Protein 2FSQ (pdb70)

Organism: Agrobacterium fabrum (strain C58 / ATCC 33970) (NCBI:txid176299)

Nearest PDB structures (foldseek):
  2fsq-assembly1_A  TM=1.002E+00  e=8.918E-43  Agrobacterium fabrum str. C58
  7aor-assembly1_ar  TM=3.992E-01  e=1.207E-02  Trypanosoma cruzi strain CL Brener
  6tu3-assembly1_W  TM=1.788E-01  e=5.390E+00  Rattus norvegicus

CATH classification: 3.90.1140.10

InterPro domains:
  IPR009097 Cyclic phosphodiesterase [SSF55144] (7-236)
  IPR012390 Phosphoesterase SP1827 [PIRSF033949] (1-236)
  IPR015069 2H-phosphodiesterase-like, Domain of unknown function DUF1868 [PF08975] (28-141)

Structure (mmCIF, N/CA/C/O backbone):
data_2FSQ
#
_entry.id   2FSQ
#
_cell.length_a   33.926
_cell.length_b   35.603
_cell.length_c   51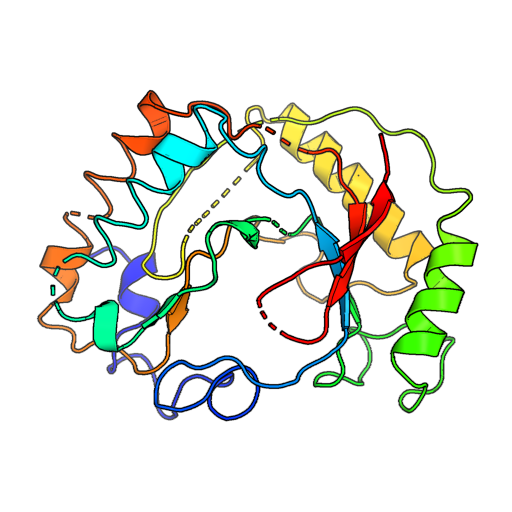.189
_cell.angle_alpha   89.70
_cell.angle_beta   79.12
_cell.angle_gamma   69.44
#
_symmetry.space_group_name_H-M   'P 1'
#
loop_
_entity.id
_entity.type
_entity.pdbx_description
1 polymer 'Atu0111 protein'
2 non-polymer 'ACETIC ACID'
3 water water
#
loop_
_atom_site.group_PDB
_atom_site.id
_atom_site.type_symbol
_atom_site.label_atom_id
_atom_site.label_alt_id
_atom_site.label_comp_id
_atom_site.label_asym_id
_atom_site.label_entity_id
_atom_site.label_seq_id
_atom_site.pdbx_PDB_ins_code
_atom_site.Cartn_x
_atom_site.Cartn_y
_atom_site.Cartn_z
_atom_site.occupancy
_atom_site.B_iso_or_equiv
_atom_site.auth_seq_id
_atom_site.auth_comp_id
_atom_site.auth_asym_id
_atom_site.auth_atom_id
_atom_site.pdbx_PDB_model_num
ATOM 1 N N . VAL A 1 8 ? 26.787 30.988 -20.517 1.00 30.02 6 VAL A N 1
ATOM 2 C CA . VAL A 1 8 ? 26.682 30.272 -19.205 1.00 29.85 6 VAL A CA 1
ATOM 3 C C . VAL A 1 8 ? 27.203 31.187 -18.102 1.00 30.20 6 VAL A C 1
ATOM 4 O O . VAL A 1 8 ? 28.367 31.606 -18.134 1.00 29.81 6 VAL A O 1
ATOM 8 N N . SER A 1 9 ? 26.346 31.481 -17.123 1.00 30.18 7 SER A N 1
ATOM 9 C CA . SER A 1 9 ? 26.715 32.367 -16.018 1.00 30.77 7 SER A CA 1
ATOM 10 C C . SER A 1 9 ? 27.722 31.700 -15.102 1.00 31.04 7 SER A C 1
ATOM 11 O O . SER A 1 9 ? 27.833 30.472 -15.074 1.00 30.34 7 SER A O 1
ATOM 14 N N . LYS A 1 10 ? 28.465 32.522 -14.367 1.00 31.55 8 LYS A N 1
ATOM 15 C CA . LYS A 1 10 ? 29.381 32.029 -13.339 1.00 32.36 8 LYS A CA 1
ATOM 16 C C . LYS A 1 10 ? 28.627 31.138 -12.346 1.00 32.11 8 LYS A C 1
ATOM 17 O O . LYS A 1 10 ? 29.115 30.084 -11.954 1.00 32.16 8 LYS A O 1
ATOM 23 N N . ASP A 1 11 ? 27.424 31.563 -11.975 1.00 31.70 9 ASP A N 1
ATOM 24 C CA . ASP A 1 11 ? 26.590 30.831 -11.022 1.00 31.52 9 ASP A CA 1
ATOM 25 C C . ASP A 1 11 ? 26.193 29.404 -11.480 1.00 30.76 9 ASP A C 1
ATOM 26 O O . ASP A 1 11 ? 26.281 28.448 -10.700 1.00 30.11 9 ASP A O 1
ATOM 31 N N . LEU A 1 12 ? 25.769 29.258 -12.736 1.00 29.50 10 LEU A N 1
ATOM 32 C CA . LEU A 1 12 ? 25.380 27.944 -13.276 1.00 28.71 10 LEU A CA 1
ATOM 33 C C . LEU A 1 12 ? 26.568 26.993 -13.484 1.00 28.97 10 LEU A C 1
ATOM 34 O O . LEU A 1 12 ? 26.438 25.776 -13.313 1.00 29.28 10 LEU A O 1
ATOM 39 N N . ASP A 1 13 ? 27.719 27.551 -13.851 1.00 29.05 11 ASP A N 1
ATOM 40 C CA . ASP A 1 13 ? 28.937 26.776 -14.106 1.00 29.22 11 ASP A CA 1
ATOM 41 C C . ASP A 1 13 ? 29.454 26.017 -12.875 1.00 28.19 11 ASP A C 1
ATOM 42 O O . ASP A 1 13 ? 30.284 25.124 -13.009 1.00 28.17 11 ASP A O 1
ATOM 47 N N . TYR A 1 14 ? 28.980 26.375 -11.681 1.00 26.98 12 TYR A N 1
ATOM 48 C CA . TYR A 1 14 ? 29.365 25.649 -10.463 1.00 25.53 12 TYR A CA 1
ATOM 49 C C . TYR A 1 14 ? 29.086 24.131 -10.556 1.00 24.40 12 TYR A C 1
ATOM 50 O O . TYR A 1 14 ? 29.824 23.288 -10.019 1.00 22.96 12 TYR A O 1
ATOM 59 N N . ILE A 1 15 ? 28.003 23.783 -11.237 1.00 23.63 13 ILE A N 1
ATOM 60 C CA . ILE A 1 15 ? 27.546 22.393 -11.259 1.00 23.33 13 ILE A CA 1
ATOM 61 C C . ILE A 1 15 ? 28.153 21.555 -12.389 1.00 22.67 13 ILE A C 1
ATOM 62 O O . ILE A 1 15 ? 27.792 20.390 -12.585 1.00 22.03 13 ILE A O 1
ATOM 67 N N . SER A 1 16 ? 29.075 22.151 -13.129 1.00 23.41 14 SER A N 1
ATOM 68 C CA . SER A 1 16 ? 29.769 21.457 -14.192 1.00 22.85 14 SER A CA 1
ATOM 69 C C . SER A 1 16 ? 30.681 20.367 -13.647 1.00 23.56 14 SER A C 1
ATOM 70 O O . SER A 1 16 ? 31.298 20.536 -12.588 1.00 23.61 14 SER A O 1
ATOM 73 N N . THR A 1 17 ? 30.775 19.268 -14.395 1.00 22.46 15 THR A N 1
ATOM 74 C CA . THR A 1 17 ? 31.693 18.169 -14.068 1.00 23.67 15 THR A CA 1
ATOM 75 C C . THR A 1 17 ? 33.122 18.696 -13.937 1.00 23.48 15 THR A C 1
ATOM 76 O O . THR A 1 17 ? 33.900 18.214 -13.117 1.00 24.46 15 THR A O 1
ATOM 80 N N . ALA A 1 18 ? 33.448 19.712 -14.730 1.00 23.77 16 ALA A N 1
ATOM 81 C CA . ALA A 1 18 ? 34.788 20.314 -14.728 1.00 23.77 16 ALA A CA 1
ATOM 82 C C . ALA A 1 18 ? 35.165 21.025 -13.420 1.00 24.15 16 ALA A C 1
ATOM 83 O O . ALA A 1 18 ? 36.339 21.335 -13.207 1.00 24.83 16 ALA A O 1
ATOM 85 N N . ASN A 1 19 ? 34.183 21.302 -12.563 1.00 23.59 17 ASN A N 1
ATOM 86 C CA . ASN A 1 19 ? 34.408 22.051 -11.317 1.00 23.85 17 ASN A CA 1
ATOM 87 C C . ASN A 1 19 ? 34.594 21.156 -10.088 1.00 23.89 17 ASN A C 1
ATOM 88 O O . ASN A 1 19 ? 34.632 21.654 -8.959 1.00 23.89 17 ASN A O 1
ATOM 93 N N . HIS A 1 20 ? 34.712 19.842 -10.298 1.00 23.70 18 HIS A N 1
ATOM 94 C CA . HIS A 1 20 ? 34.627 18.879 -9.174 1.00 23.83 18 HIS A CA 1
ATOM 95 C C . HIS A 1 20 ? 35.505 17.641 -9.329 1.00 23.90 18 HIS A C 1
ATOM 96 O O . HIS A 1 20 ? 35.686 17.152 -10.449 1.00 24.89 18 HIS A O 1
ATOM 103 N N . ASP A 1 21 ? 36.033 17.137 -8.202 1.00 23.76 19 ASP A N 1
ATOM 104 C CA . ASP A 1 21 ? 36.878 15.928 -8.173 1.00 23.46 19 ASP A CA 1
ATOM 105 C C . ASP A 1 21 ? 36.272 14.807 -7.310 1.00 23.02 19 ASP A C 1
ATOM 106 O O . ASP A 1 21 ? 36.944 13.821 -6.965 1.00 23.79 19 ASP A O 1
ATOM 111 N N . GLN A 1 22 ? 34.996 14.973 -6.968 1.00 21.99 20 GLN A N 1
ATOM 112 C CA . GLN A 1 22 ? 34.258 14.017 -6.141 1.00 20.77 20 GLN A CA 1
ATOM 113 C C . GLN A 1 22 ? 32.763 14.305 -6.355 1.00 20.56 20 GLN A C 1
ATOM 114 O O . GLN A 1 22 ? 32.396 15.406 -6.780 1.00 19.88 20 GLN A O 1
ATOM 120 N N . PRO A 1 23 ? 31.899 13.310 -6.100 1.00 19.40 21 PRO A N 1
ATOM 121 C CA . PRO A 1 23 ? 30.457 13.518 -6.309 1.00 18.97 21 PRO A CA 1
ATOM 122 C C . PRO A 1 23 ? 29.900 14.540 -5.325 1.00 18.06 21 PRO A C 1
ATOM 123 O O . PRO A 1 23 ? 30.589 14.883 -4.346 1.00 18.37 21 PRO A O 1
ATOM 127 N N . PRO A 1 24 ? 28.648 15.004 -5.552 1.00 17.23 22 PRO A N 1
ATOM 128 C CA . PRO A 1 24 ? 28.044 15.880 -4.561 1.00 16.69 22 PRO A CA 1
ATOM 129 C C . PRO A 1 24 ? 28.171 15.287 -3.162 1.00 16.27 22 PRO A C 1
ATOM 130 O O . PRO A 1 24 ? 27.943 14.072 -2.968 1.00 16.11 22 PRO A O 1
ATOM 134 N N A ARG A 1 25 ? 28.533 16.130 -2.191 0.50 15.96 23 ARG A N 1
ATOM 135 N N B ARG A 1 25 ? 28.534 16.114 -2.185 0.50 15.73 23 ARG A N 1
ATOM 136 C CA A ARG A 1 25 ? 28.761 15.666 -0.825 0.50 16.56 23 ARG A CA 1
ATOM 137 C CA B ARG A 1 25 ? 28.768 15.596 -0.843 0.50 15.91 23 ARG A CA 1
ATOM 138 C C A ARG A 1 25 ? 27.520 15.092 -0.140 0.50 15.30 23 ARG A C 1
ATOM 139 C C B ARG A 1 25 ? 27.514 15.130 -0.095 0.50 15.01 23 ARG A C 1
ATOM 140 O O A ARG A 1 25 ? 27.642 14.280 0.786 0.50 15.52 23 ARG A O 1
ATOM 141 O O B ARG A 1 25 ? 27.621 14.429 0.924 0.50 15.12 23 ARG A O 1
ATOM 156 N N . HIS A 1 26 ? 26.329 15.496 -0.594 1.00 14.65 24 HIS A N 1
ATOM 157 C CA . HIS A 1 26 ? 25.100 15.001 -0.011 1.00 13.47 24 HIS A CA 1
ATOM 158 C C . HIS A 1 26 ? 24.765 13.586 -0.526 1.00 12.48 24 HIS A C 1
ATOM 159 O O . HIS A 1 26 ? 23.906 12.913 0.047 1.00 12.96 24 HIS A O 1
ATOM 166 N N . LEU A 1 27 ? 25.411 13.139 -1.607 1.00 12.13 25 LEU A N 1
ATOM 167 C CA . LEU A 1 27 ? 25.071 11.823 -2.177 1.00 12.15 25 LEU A CA 1
ATOM 168 C C . LEU A 1 27 ? 25.387 10.690 -1.195 1.00 12.38 25 LEU A C 1
ATOM 169 O O . LEU A 1 27 ? 26.510 10.588 -0.701 1.00 13.39 25 LEU A O 1
ATOM 174 N N . GLY A 1 28 ? 24.391 9.856 -0.925 1.00 12.50 26 GLY A N 1
ATOM 175 C CA . GLY A 1 28 ? 24.540 8.773 0.038 1.00 12.85 26 GLY A CA 1
ATOM 176 C C . GLY A 1 28 ? 24.067 9.116 1.451 1.00 13.62 26 GLY A C 1
ATOM 177 O O . GLY A 1 28 ? 23.862 8.211 2.266 1.00 15.19 26 GLY A O 1
ATOM 178 N N A SER A 1 29 ? 23.928 10.412 1.733 0.50 13.60 27 SER A N 1
ATOM 179 N N B SER A 1 29 ? 23.886 10.408 1.749 0.50 13.47 27 SER A N 1
ATOM 180 C CA A SER A 1 29 ? 23.433 10.889 3.021 0.50 13.92 27 SER A CA 1
ATOM 181 C CA B SER A 1 29 ? 23.393 10.842 3.072 0.50 13.54 27 SER A CA 1
ATOM 182 C C A SER A 1 29 ? 22.017 11.451 2.866 0.50 14.00 27 SER A C 1
ATOM 183 C C B SER A 1 29 ? 22.062 11.603 3.039 0.50 13.90 27 SER A C 1
ATOM 184 O O A SER A 1 29 ? 21.058 10.917 3.415 0.50 13.95 27 SER A O 1
ATOM 185 O O B SER A 1 29 ? 21.211 11.388 3.895 0.50 14.45 27 SER A O 1
ATOM 190 N N . ARG A 1 30 ? 21.892 12.507 2.075 1.00 13.25 28 ARG A N 1
ATOM 191 C CA . ARG A 1 30 ? 20.611 13.189 1.915 1.00 12.94 28 ARG A CA 1
ATOM 192 C C . ARG A 1 30 ? 19.722 12.455 0.912 1.00 12.17 28 ARG A C 1
ATOM 193 O O . ARG A 1 30 ? 18.489 12.462 1.033 1.00 13.05 28 ARG A O 1
ATOM 201 N N . PHE A 1 31 ? 20.343 11.867 -0.109 1.00 11.84 29 PHE A N 1
ATOM 202 C CA . PHE A 1 31 ? 19.591 11.178 -1.163 1.00 12.25 29 PHE A CA 1
ATOM 203 C C . PHE A 1 31 ? 20.451 10.072 -1.758 1.00 12.70 29 PHE A C 1
ATOM 204 O O . PHE A 1 31 ? 21.680 10.111 -1.673 1.00 12.15 29 PHE A O 1
ATOM 212 N N . SER A 1 32 ? 19.776 9.094 -2.349 1.00 13.39 30 SER A N 1
ATOM 213 C CA . SER A 1 32 ? 20.434 8.020 -3.099 1.00 13.47 30 SER A CA 1
ATOM 214 C C . SER A 1 32 ? 20.828 8.445 -4.526 1.00 13.98 30 SER A C 1
ATOM 215 O O . SER A 1 32 ? 20.451 9.539 -5.010 1.00 14.30 30 SER A O 1
ATOM 218 N N . ALA A 1 33 ? 21.561 7.564 -5.211 1.00 14.00 31 ALA A N 1
ATOM 219 C CA . ALA A 1 33 ? 21.949 7.809 -6.604 1.00 15.19 31 ALA A CA 1
ATOM 220 C C . ALA A 1 33 ? 20.774 7.948 -7.557 1.00 15.41 31 ALA A C 1
ATOM 221 O O . ALA A 1 33 ? 20.930 8.506 -8.654 1.00 16.06 31 ALA A O 1
ATOM 223 N N . GLU A 1 34 ? 19.625 7.427 -7.143 1.00 16.24 32 GLU A N 1
ATOM 224 C CA . GLU A 1 34 ? 18.406 7.508 -7.946 1.00 16.71 32 GLU A CA 1
ATOM 225 C C . GLU A 1 34 ? 17.558 8.710 -7.541 1.00 16.40 32 GLU A C 1
ATOM 226 O O . GLU A 1 34 ? 16.426 8.872 -8.020 1.00 17.65 32 GLU A O 1
ATOM 232 N N . GLY A 1 35 ? 18.115 9.560 -6.674 1.00 16.28 33 GLY A N 1
ATOM 233 C CA . GLY A 1 35 ? 17.434 10.783 -6.266 1.00 16.53 33 GLY A CA 1
ATOM 234 C C . GLY A 1 35 ? 16.306 10.616 -5.266 1.00 16.93 33 GLY A C 1
ATOM 235 O O . GLY A 1 35 ? 15.422 11.489 -5.190 1.00 17.89 33 GLY A O 1
ATOM 236 N N A GLU A 1 36 ? 16.307 9.515 -4.517 0.49 16.69 34 GLU A N 1
ATOM 237 N N B GLU A 1 36 ? 16.317 9.506 -4.523 0.21 16.50 34 GLU A N 1
ATOM 238 N N C GLU A 1 36 ? 16.336 9.524 -4.503 0.30 16.78 34 GLU A N 1
ATOM 239 C CA A GLU A 1 36 ? 15.329 9.333 -3.455 0.49 16.69 34 GLU A CA 1
ATOM 240 C CA B GLU A 1 36 ? 15.370 9.274 -3.430 0.21 16.14 34 GLU A CA 1
ATOM 241 C CA C GLU A 1 36 ? 15.365 9.276 -3.441 0.30 16.84 34 GLU A CA 1
ATOM 242 C C A GLU A 1 36 ? 15.907 9.822 -2.135 0.49 15.95 34 GLU A C 1
ATOM 243 C C B GLU A 1 36 ? 15.935 9.845 -2.136 0.21 15.78 34 GLU A C 1
ATOM 244 C C C GLU A 1 36 ? 15.915 9.803 -2.116 0.30 16.09 34 GLU A C 1
ATOM 245 O O A GLU A 1 36 ? 17.051 9.523 -1.804 0.49 15.38 34 GLU A O 1
ATOM 246 O O B GLU A 1 36 ? 17.091 9.591 -1.803 0.21 15.52 34 GLU A O 1
ATOM 247 O O C GLU A 1 36 ? 17.051 9.501 -1.756 0.30 15.81 34 GLU A O 1
ATOM 263 N N . PHE A 1 37 ? 15.124 10.602 -1.401 1.00 15.45 35 PHE A N 1
ATOM 264 C CA . PHE A 1 37 ? 15.575 11.179 -0.132 1.00 15.25 35 PHE A CA 1
ATOM 265 C C . PHE A 1 37 ? 15.680 10.166 0.987 1.00 15.58 35 PHE A C 1
ATOM 266 O O . PHE A 1 37 ? 14.827 9.280 1.112 1.00 16.66 35 PHE A O 1
ATOM 274 N N . LEU A 1 38 ? 16.755 10.293 1.770 1.00 15.36 36 LEU A N 1
ATOM 275 C CA . LEU A 1 38 ? 17.102 9.323 2.807 1.00 15.68 36 LEU A CA 1
ATOM 276 C C . LEU A 1 38 ? 16.865 9.887 4.200 1.00 15.38 36 LEU A C 1
ATOM 277 O O . LEU A 1 38 ? 16.768 11.101 4.381 1.00 15.48 36 LEU A O 1
ATOM 282 N N . PRO A 1 39 ? 16.749 9.009 5.203 1.00 15.77 37 PRO A N 1
ATOM 283 C CA . PRO A 1 39 ? 16.535 9.489 6.571 1.00 15.44 37 PRO A CA 1
ATOM 284 C C . PRO A 1 39 ? 17.691 10.367 7.046 1.00 15.38 37 PRO A C 1
ATOM 285 O O . PRO A 1 39 ? 18.855 9.955 7.009 1.00 16.40 37 PRO A O 1
ATOM 289 N N . GLU A 1 40 ? 17.362 11.577 7.477 1.00 14.94 38 GLU A N 1
ATOM 290 C CA . GLU A 1 40 ? 18.357 12.569 7.892 1.00 15.35 38 GLU A CA 1
ATOM 291 C C . GLU A 1 40 ? 17.654 13.581 8.821 1.00 15.33 38 GLU A C 1
ATOM 292 O O . GLU A 1 40 ? 17.421 14.733 8.430 1.00 16.13 38 GLU A O 1
ATOM 298 N N . PRO A 1 41 ? 17.246 13.132 10.026 1.00 14.86 39 PRO A N 1
ATOM 299 C CA . PRO A 1 41 ? 16.334 13.967 10.819 1.00 14.76 39 PRO A CA 1
ATOM 300 C C . PRO A 1 41 ? 16.964 15.202 11.423 1.00 14.24 39 PRO A C 1
ATOM 301 O O . PRO A 1 41 ? 18.142 15.212 11.755 1.00 14.32 39 PRO A O 1
ATOM 305 N N . GLY A 1 42 ? 16.145 16.231 11.591 1.00 13.73 40 GLY A N 1
ATOM 306 C CA . GLY A 1 42 ? 16.622 17.474 12.168 1.00 13.72 40 GLY A CA 1
ATOM 307 C C . GLY A 1 42 ? 15.472 18.392 12.494 1.00 13.50 40 GLY A C 1
ATOM 308 O O . GLY A 1 42 ? 14.298 17.978 12.494 1.00 14.37 40 GLY A O 1
ATOM 309 N N . ASN A 1 43 ? 15.811 19.649 12.752 1.00 13.28 41 ASN A N 1
ATOM 310 C CA . ASN A 1 43 ? 14.818 20.676 12.958 1.00 12.71 41 ASN A CA 1
ATOM 311 C C . ASN A 1 43 ? 15.323 21.982 12.339 1.00 12.84 41 ASN A C 1
ATOM 312 O O . ASN A 1 43 ? 16.484 22.059 11.917 1.00 12.87 41 ASN A O 1
ATOM 317 N N . THR A 1 44 ? 14.443 22.973 12.220 1.00 12.72 42 THR A N 1
ATOM 318 C CA . THR A 1 44 ? 14.753 24.141 11.403 1.00 12.22 42 THR A CA 1
ATOM 319 C C . THR A 1 44 ? 13.657 25.182 11.551 1.00 12.45 42 THR A C 1
ATOM 320 O O . THR A 1 44 ? 12.558 24.848 11.988 1.00 13.28 42 THR A O 1
ATOM 324 N N . VAL A 1 45 ? 13.956 26.429 11.182 1.00 11.46 43 VAL A N 1
ATOM 325 C CA . VAL A 1 45 ? 12.930 27.452 11.056 1.00 12.60 43 VAL A CA 1
ATOM 326 C C . VAL A 1 45 ? 12.772 27.783 9.569 1.00 11.94 43 VAL A C 1
ATOM 327 O O . VAL A 1 45 ? 13.729 28.205 8.905 1.00 12.12 43 VAL A O 1
ATOM 331 N N . VAL A 1 46 ? 11.553 27.599 9.055 1.00 11.90 44 VAL A N 1
ATOM 332 C CA . VAL A 1 46 ? 11.314 27.837 7.633 1.00 12.69 44 VAL A CA 1
ATOM 333 C C . VAL A 1 46 ? 9.996 28.555 7.408 1.00 13.01 44 VAL A C 1
ATOM 334 O O . VAL A 1 46 ? 9.139 28.552 8.286 1.00 14.13 44 VAL A O 1
ATOM 338 N N . CYS A 1 47 ? 9.859 29.145 6.221 1.00 12.83 45 CYS A N 1
ATOM 339 C CA . CYS A 1 47 ? 8.586 29.682 5.723 1.00 13.68 45 CYS A CA 1
ATOM 340 C C . CYS A 1 47 ? 8.125 28.824 4.559 1.00 13.73 45 CYS A C 1
ATOM 341 O O . CYS A 1 47 ? 8.772 28.815 3.504 1.00 13.51 45 CYS A O 1
ATOM 344 N N . HIS A 1 48 ? 7.015 28.098 4.724 1.00 14.57 46 HIS A N 1
ATOM 345 C CA . HIS A 1 48 ? 6.457 27.344 3.611 1.00 15.01 46 HIS A CA 1
ATOM 346 C C . HIS A 1 48 ? 5.766 28.305 2.634 1.00 15.76 46 HIS A C 1
ATOM 347 O O . HIS A 1 48 ? 5.455 29.439 2.990 1.00 15.51 46 HIS A O 1
ATOM 354 N N . LEU A 1 49 ? 5.526 27.853 1.407 1.00 16.59 47 LEU A N 1
ATOM 355 C CA . LEU A 1 49 ? 4.617 28.574 0.504 1.00 17.41 47 LEU A CA 1
ATOM 356 C C . LEU A 1 49 ? 3.178 28.423 0.993 1.00 17.97 47 LEU A C 1
ATOM 357 O O . LEU A 1 49 ? 2.868 27.555 1.817 1.00 18.86 47 LEU A O 1
ATOM 362 N N . VAL A 1 50 ? 2.308 29.298 0.508 1.00 18.51 48 VAL A N 1
ATOM 363 C CA . VAL A 1 50 ? 0.881 29.200 0.775 1.00 19.09 48 VAL A CA 1
ATOM 364 C C . VAL A 1 50 ? 0.230 28.321 -0.312 1.00 19.02 48 VAL A C 1
ATOM 365 O O . VAL A 1 50 ? 0.238 28.666 -1.493 1.00 18.26 48 VAL A O 1
ATOM 369 N N A GLU A 1 51 ? -0.280 27.152 0.089 0.50 19.28 49 GLU A N 1
ATOM 370 N N B GLU A 1 51 ? -0.300 27.182 0.115 0.50 19.47 49 GLU A N 1
ATOM 371 C CA A GLU A 1 51 ? -0.832 26.192 -0.872 0.50 19.58 49 GLU A CA 1
ATOM 372 C CA B GLU A 1 51 ? -0.903 26.206 -0.775 0.50 19.94 49 GLU A CA 1
ATOM 373 C C A GLU A 1 51 ? -1.976 26.840 -1.637 0.50 19.39 49 GLU A C 1
ATOM 374 C C B GLU A 1 51 ? -2.020 26.834 -1.627 0.50 19.62 49 GLU A C 1
ATOM 375 O O A GLU A 1 51 ? -2.821 27.514 -1.053 0.50 19.97 49 GLU A O 1
ATOM 376 O O B GLU A 1 51 ? -2.896 27.504 -1.087 0.50 20.30 49 GLU A O 1
ATOM 387 N N . GLY A 1 52 ? -1.959 26.654 -2.951 1.00 19.19 50 GLY A N 1
ATOM 388 C CA . GLY A 1 52 ? -2.993 27.198 -3.846 1.00 19.01 50 GLY A CA 1
ATOM 389 C C . GLY A 1 52 ? -2.807 28.649 -4.265 1.00 18.96 50 GLY A C 1
ATOM 390 O O . GLY A 1 52 ? -3.565 29.147 -5.092 1.00 20.34 50 GLY A O 1
ATOM 391 N N . SER A 1 53 ? -1.812 29.332 -3.694 1.00 17.92 51 SER A N 1
ATOM 392 C CA . SER A 1 53 ? -1.594 30.763 -3.974 1.00 16.86 51 SER A CA 1
ATOM 393 C C . SER A 1 53 ? -1.005 30.929 -5.373 1.00 16.66 51 SER A C 1
ATOM 394 O O . SER A 1 53 ? -0.452 29.978 -5.928 1.00 16.73 51 SER A O 1
ATOM 397 N N A GLN A 1 54 ? -1.098 32.138 -5.933 0.70 15.92 52 GLN A N 1
ATOM 398 N N B GLN A 1 54 ? -1.126 32.137 -5.935 0.30 16.05 52 GLN A N 1
ATOM 399 C CA A GLN A 1 54 ? -0.523 32.396 -7.255 0.70 16.29 52 GLN A CA 1
ATOM 400 C CA B GLN A 1 54 ? -0.514 32.459 -7.229 0.30 15.97 52 GLN A CA 1
ATOM 401 C C A GLN A 1 54 ? 1.012 32.280 -7.217 0.70 15.10 52 GLN A C 1
ATOM 402 C C B GLN A 1 54 ? 0.991 32.225 -7.187 0.30 15.25 52 GLN A C 1
ATOM 403 O O A GLN A 1 54 ? 1.647 31.911 -8.218 0.70 15.94 52 GLN A O 1
ATOM 404 O O B GLN A 1 54 ? 1.579 31.735 -8.157 0.30 15.67 52 GLN A O 1
ATOM 415 N N . THR A 1 55 ? 1.606 32.577 -6.056 1.00 15.04 53 THR A N 1
ATOM 416 C CA . THR A 1 55 ? 3.050 32.398 -5.877 1.00 14.47 53 THR A CA 1
ATOM 417 C C . THR A 1 55 ? 3.414 30.923 -6.050 1.00 14.24 53 THR A C 1
ATOM 418 O O . THR A 1 55 ? 4.343 30.576 -6.786 1.00 14.95 53 THR A O 1
ATOM 422 N N . GLU A 1 56 ? 2.664 30.055 -5.381 1.00 14.41 54 GLU A N 1
ATOM 423 C CA . GLU A 1 56 ? 2.955 28.638 -5.478 1.00 15.04 54 GLU A CA 1
ATOM 424 C C . GLU A 1 56 ? 2.797 28.130 -6.910 1.00 14.85 54 GLU A C 1
ATOM 425 O O . GLU A 1 56 ? 3.663 27.415 -7.420 1.00 15.86 54 GLU A O 1
ATOM 431 N N . SER A 1 57 ? 1.707 28.513 -7.579 1.00 16.15 55 SER A N 1
ATOM 432 C CA . SER A 1 57 ? 1.508 28.109 -8.967 1.00 16.81 55 SER A CA 1
ATOM 433 C C . SER A 1 57 ? 2.627 28.573 -9.891 1.00 15.72 55 SER A C 1
ATOM 434 O O . SER A 1 57 ? 3.070 27.833 -10.777 1.00 16.24 55 SER A O 1
ATOM 437 N N . ALA A 1 58 ? 3.102 29.802 -9.682 1.00 15.62 56 ALA A N 1
ATOM 438 C CA . ALA A 1 58 ? 4.204 30.321 -10.479 1.00 15.38 56 ALA A CA 1
ATOM 439 C C . ALA A 1 58 ? 5.474 29.472 -10.276 1.00 14.77 56 ALA A C 1
ATOM 440 O O . ALA A 1 58 ? 6.176 29.119 -11.247 1.00 15.71 56 ALA A O 1
ATOM 442 N N . ILE A 1 59 ? 5.757 29.130 -9.018 1.00 14.64 57 ILE A N 1
ATOM 443 C CA . ILE A 1 59 ? 6.968 28.379 -8.701 1.00 14.05 57 ILE A CA 1
ATOM 444 C C . ILE A 1 59 ? 6.867 26.959 -9.256 1.00 14.51 57 ILE A C 1
ATOM 445 O O . ILE A 1 59 ? 7.853 26.421 -9.789 1.00 15.08 57 ILE A O 1
ATOM 450 N N . VAL A 1 60 ? 5.667 26.396 -9.186 1.00 14.48 58 VAL A N 1
ATOM 451 C CA . VAL A 1 60 ? 5.428 25.057 -9.712 1.00 15.49 58 VAL A CA 1
ATOM 452 C C . VAL A 1 60 ? 5.627 25.035 -11.234 1.00 14.86 58 VAL A C 1
ATOM 453 O O . VAL A 1 60 ? 6.164 24.070 -11.773 1.00 15.19 58 VAL A O 1
ATOM 457 N N A SER A 1 61 ? 5.240 26.109 -11.925 0.60 15.73 59 SER A N 1
ATOM 458 N N B SER A 1 61 ? 5.228 26.112 -11.904 0.40 15.24 59 SER A N 1
ATOM 459 C CA A SER A 1 61 ? 5.515 26.218 -13.364 0.60 15.90 59 SER A CA 1
ATOM 460 C CA B SER A 1 61 ? 5.486 26.256 -13.329 0.40 14.97 59 SER A CA 1
ATOM 461 C C A SER A 1 61 ? 7.007 26.253 -13.688 0.60 15.59 59 SER A C 1
ATOM 462 C C B SER A 1 61 ? 6.986 26.224 -13.643 0.40 15.14 59 SER A C 1
ATOM 463 O O A SER A 1 61 ? 7.460 25.616 -14.641 0.60 16.35 59 SER A O 1
ATOM 464 O O B SER A 1 61 ? 7.418 25.490 -14.533 0.40 15.68 59 SER A O 1
ATOM 469 N N . THR A 1 62 ? 7.767 27.005 -12.894 1.00 15.37 60 THR A N 1
ATOM 470 C CA . THR A 1 62 ? 9.221 27.063 -13.052 1.00 15.63 60 THR A CA 1
ATOM 471 C C . THR A 1 62 ? 9.806 25.661 -12.858 1.00 15.02 60 THR A C 1
ATOM 472 O O . THR A 1 62 ? 10.600 25.181 -13.666 1.00 15.56 60 THR A O 1
ATOM 476 N N . ARG A 1 63 ? 9.386 25.019 -11.776 1.00 15.33 61 ARG A N 1
ATOM 477 C CA . ARG A 1 63 ? 9.792 23.661 -11.436 1.00 15.06 61 ARG A CA 1
ATOM 478 C C . ARG A 1 63 ? 9.495 22.658 -12.569 1.00 15.53 61 ARG A C 1
ATOM 479 O O . ARG A 1 63 ? 10.349 21.819 -12.895 1.00 15.11 61 ARG A O 1
ATOM 487 N N A GLN A 1 64 ? 8.380 22.847 -13.278 0.60 15.59 62 GLN A N 1
ATOM 488 N N B GLN A 1 64 ? 8.250 22.692 -13.057 0.40 15.74 62 GLN A N 1
ATOM 489 C CA A GLN A 1 64 ? 8.082 22.027 -14.469 0.60 15.70 62 GLN A CA 1
ATOM 490 C CA B GLN 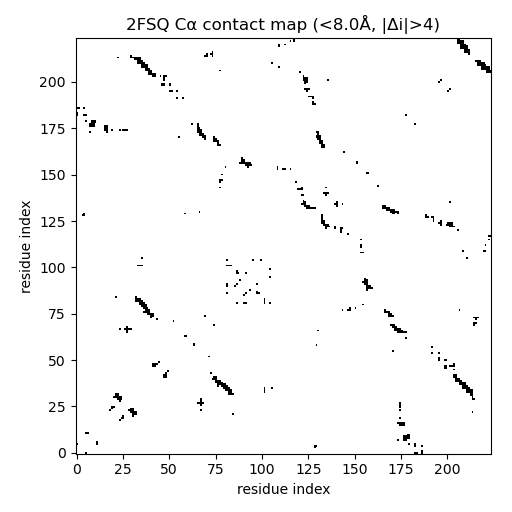A 1 64 ? 7.759 21.735 -14.048 0.40 16.02 62 GLN A CA 1
ATOM 491 C C A GLN A 1 64 ? 9.023 22.252 -15.657 0.60 15.71 62 GLN A C 1
ATOM 492 C C B GLN A 1 64 ? 8.607 21.835 -15.283 0.40 15.60 62 GLN A C 1
ATOM 493 O O A GLN A 1 64 ? 9.407 21.292 -16.335 0.60 15.46 62 GLN A O 1
ATOM 494 O O B GLN A 1 64 ? 8.833 20.853 -15.977 0.40 16.12 62 GLN A O 1
ATOM 505 N N A ARG A 1 65 ? 9.413 23.506 -15.901 0.70 15.15 63 ARG A N 1
ATOM 506 N N B ARG A 1 65 ? 9.080 23.054 -15.549 0.30 15.46 63 ARG A N 1
ATOM 507 C CA A ARG A 1 65 ? 10.382 23.783 -16.941 0.70 16.15 63 ARG A CA 1
ATOM 508 C CA B ARG A 1 65 ? 9.977 23.315 -16.668 0.30 15.25 63 ARG A CA 1
ATOM 509 C C A ARG A 1 65 ? 11.676 23.045 -16.640 0.70 15.42 63 ARG A C 1
ATOM 510 C C B ARG A 1 65 ? 11.366 22.688 -16.497 0.30 14.82 63 ARG A C 1
ATOM 511 O O A ARG A 1 65 ? 12.373 22.614 -17.567 0.70 15.61 63 ARG A O 1
ATOM 512 O O B ARG A 1 65 ? 11.866 22.049 -17.414 0.30 14.88 63 ARG A O 1
ATOM 527 N N . PHE A 1 66 ? 12.003 22.917 -15.344 1.00 15.06 64 PHE A N 1
ATOM 528 C CA . PHE A 1 66 ? 13.218 22.191 -14.966 1.00 14.80 64 PHE A CA 1
ATOM 529 C C . PHE A 1 66 ? 13.034 20.687 -15.226 1.00 15.16 64 PHE A C 1
ATOM 530 O O . PHE A 1 66 ? 13.922 20.033 -15.789 1.00 15.85 64 PHE A O 1
ATOM 538 N N . LEU A 1 67 ? 11.883 20.143 -14.820 1.00 16.97 65 LEU A N 1
ATOM 539 C CA . LEU A 1 67 ? 11.576 18.729 -15.059 1.00 19.60 65 LEU A CA 1
ATOM 540 C C . LEU A 1 67 ? 11.560 18.401 -16.561 1.00 20.55 65 LEU A C 1
ATOM 541 O O . LEU A 1 67 ? 11.902 17.275 -16.958 1.00 22.11 65 LEU A O 1
ATOM 546 N N . ASP A 1 68 ? 11.222 19.379 -17.403 1.00 21.29 66 ASP A N 1
ATOM 547 C CA . ASP A 1 68 ? 11.188 19.154 -18.867 1.00 22.08 66 ASP A CA 1
ATOM 548 C C . ASP A 1 68 ? 12.555 18.817 -19.432 1.00 21.68 66 ASP A C 1
ATOM 549 O O . ASP A 1 68 ? 12.638 18.231 -20.508 1.00 22.19 66 ASP A O 1
ATOM 562 N N . PRO A 1 70 ? 16.189 17.101 -20.057 1.00 18.73 68 PRO A N 1
ATOM 563 C CA . PRO A 1 70 ? 16.706 15.747 -19.909 1.00 18.49 68 PRO A CA 1
ATOM 564 C C . PRO A 1 70 ? 17.568 15.583 -18.657 1.00 18.10 68 PRO A C 1
ATOM 565 O O . PRO A 1 70 ? 17.523 14.530 -18.027 1.00 18.18 68 PRO A O 1
ATOM 569 N N . GLU A 1 71 ? 18.302 16.629 -18.279 1.00 17.36 69 GLU A N 1
ATOM 570 C CA . GLU A 1 71 ? 19.172 16.555 -17.094 1.00 16.82 69 GLU A CA 1
ATOM 571 C C . GLU A 1 71 ? 18.404 16.574 -15.775 1.00 16.90 69 GLU A C 1
ATOM 572 O O . GLU A 1 71 ? 19.001 16.450 -14.704 1.00 16.01 69 GLU A O 1
ATOM 578 N N . ALA A 1 72 ? 17.078 16.685 -15.847 1.00 16.70 70 ALA A N 1
ATOM 579 C CA . ALA A 1 72 ? 16.253 16.516 -14.649 1.00 17.02 70 ALA A CA 1
ATOM 580 C C . ALA A 1 72 ? 16.511 15.154 -14.004 1.00 17.16 70 ALA A C 1
ATOM 581 O O . ALA A 1 72 ? 16.349 14.987 -12.790 1.00 16.62 70 ALA A O 1
ATOM 583 N N . SE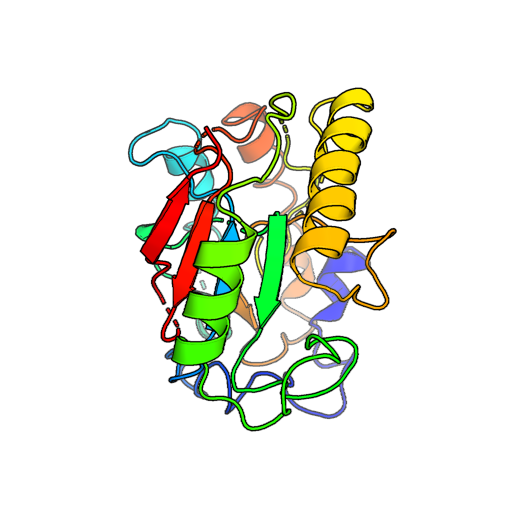R A 1 73 ? 16.940 14.194 -14.826 1.00 17.20 71 SER A N 1
ATOM 584 C CA . SER A 1 73 ? 17.283 12.863 -14.346 1.00 17.67 71 SER A CA 1
ATOM 585 C C . SER A 1 73 ? 18.480 12.852 -13.386 1.00 17.37 71 SER A C 1
ATOM 586 O O . SER A 1 73 ? 18.688 11.871 -12.666 1.00 18.13 71 SER A O 1
ATOM 589 N N . GLN A 1 74 ? 19.245 13.946 -13.373 1.00 16.13 72 GLN A N 1
ATOM 590 C CA . GLN A 1 74 ? 20.423 14.118 -12.506 1.00 15.37 72 GLN A CA 1
ATOM 591 C C . GLN A 1 74 ? 20.136 14.993 -11.291 1.00 14.47 72 GLN A C 1
ATOM 592 O O . GLN A 1 74 ? 21.061 15.379 -10.576 1.00 13.97 72 GLN A O 1
ATOM 598 N N . LEU A 1 75 ? 18.863 15.299 -11.086 1.00 13.75 73 LEU A N 1
ATOM 599 C CA . LEU A 1 75 ? 18.399 16.164 -9.999 1.00 13.54 73 LEU A CA 1
ATOM 600 C C . LEU A 1 75 ? 17.404 15.408 -9.152 1.00 13.45 73 LEU A C 1
ATOM 601 O O . LEU A 1 75 ? 16.664 14.564 -9.659 1.00 14.35 73 LEU A O 1
ATOM 606 N N . ALA A 1 76 ? 17.408 15.677 -7.852 1.00 13.22 74 ALA A N 1
ATOM 607 C CA . ALA A 1 76 ? 16.450 15.081 -6.934 1.00 12.95 74 ALA A CA 1
ATOM 608 C C . ALA A 1 76 ? 15.485 16.170 -6.512 1.00 12.57 74 ALA A C 1
ATOM 609 O O . ALA A 1 76 ? 15.835 17.078 -5.731 1.00 13.11 74 ALA A O 1
ATOM 611 N N . PHE A 1 77 ? 14.276 16.129 -7.066 1.00 12.65 75 PHE A N 1
ATOM 612 C CA . PHE A 1 77 ? 13.273 17.157 -6.783 1.00 12.69 75 PHE A CA 1
ATOM 613 C C . PHE A 1 77 ? 12.534 16.817 -5.504 1.00 13.71 75 PHE A C 1
ATOM 614 O O . PHE A 1 77 ? 12.162 15.659 -5.277 1.00 14.61 75 PHE A O 1
ATOM 622 N N . THR A 1 78 ? 12.311 17.831 -4.680 1.00 13.86 76 THR A N 1
ATOM 623 C CA . THR A 1 78 ? 11.554 17.691 -3.449 1.00 13.85 76 THR A CA 1
ATOM 624 C C . THR A 1 78 ? 10.051 17.848 -3.760 1.00 14.24 76 THR A C 1
ATOM 625 O O . THR A 1 78 ? 9.680 18.417 -4.785 1.00 14.47 76 THR A O 1
ATOM 629 N N . PRO A 1 79 ? 9.177 17.357 -2.872 1.00 14.37 77 PRO A N 1
ATOM 630 C CA . PRO A 1 79 ? 7.733 17.478 -3.138 1.00 14.54 77 PRO A CA 1
ATOM 631 C C . PRO A 1 79 ? 7.267 18.933 -3.178 1.00 14.36 77 PRO A C 1
ATOM 632 O O . PRO A 1 79 ? 7.785 19.774 -2.453 1.00 14.22 77 PRO A O 1
ATOM 636 N N . VAL A 1 80 ? 6.264 19.220 -3.994 1.00 14.93 78 VAL A N 1
ATOM 637 C CA . VAL A 1 80 ? 5.713 20.564 -4.022 1.00 15.17 78 VAL A CA 1
ATOM 638 C C . VAL A 1 80 ? 5.276 21.012 -2.622 1.00 14.89 78 VAL A C 1
ATOM 639 O O . VAL A 1 80 ? 5.521 22.165 -2.218 1.00 15.86 78 VAL A O 1
ATOM 643 N N . SER A 1 81 ? 4.672 20.116 -1.846 1.00 14.69 79 SER A N 1
ATOM 644 C CA . SER A 1 81 ? 4.174 20.512 -0.529 1.00 14.62 79 SER A CA 1
ATOM 645 C C . SER A 1 81 ? 5.292 20.810 0.493 1.00 14.76 79 SER A C 1
ATOM 646 O O . SER A 1 81 ? 5.000 21.301 1.583 1.00 16.49 79 SER A O 1
ATOM 649 N N . SER A 1 82 ? 6.539 20.469 0.145 1.00 13.86 80 SER A N 1
ATOM 650 C CA . SER A 1 82 ? 7.699 20.729 1.012 1.00 13.38 80 SER A CA 1
ATOM 651 C C . SER A 1 82 ? 8.363 22.059 0.750 1.00 13.05 80 SER A C 1
ATOM 652 O O . SER A 1 82 ? 9.270 22.419 1.485 1.00 12.94 80 SER A O 1
ATOM 655 N N . LEU A 1 83 ? 7.963 22.764 -0.305 1.00 13.64 81 LEU A N 1
ATOM 656 C CA . LEU A 1 83 ? 8.690 23.970 -0.703 1.00 12.74 81 LEU A CA 1
ATOM 657 C C . LEU A 1 83 ? 8.682 25.020 0.393 1.00 13.23 81 LEU A C 1
ATOM 658 O O . LEU A 1 83 ? 7.651 25.306 1.008 1.00 14.23 81 LEU A O 1
ATOM 663 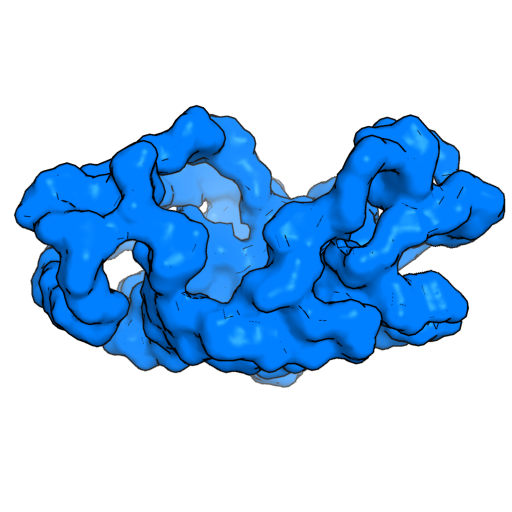N N . HIS A 1 84 ? 9.860 25.586 0.650 1.00 12.48 82 HIS A N 1
ATOM 664 C CA . HIS A 1 84 ? 10.001 26.527 1.747 1.00 11.79 82 HIS A CA 1
ATOM 665 C C . HIS A 1 84 ? 11.251 27.348 1.560 1.00 12.01 82 HIS A C 1
ATOM 666 O O . HIS A 1 84 ? 12.169 26.940 0.847 1.00 11.74 82 HIS A O 1
ATOM 681 N N . THR A 1 86 ? 14.162 28.497 4.011 1.00 11.29 84 THR A N 1
ATOM 682 C CA . THR A 1 86 ? 14.719 28.415 5.371 1.00 11.10 84 THR A CA 1
ATOM 683 C C . THR A 1 86 ? 15.065 29.825 5.865 1.00 11.00 84 THR A C 1
ATOM 684 O O . THR A 1 86 ? 15.600 30.654 5.122 1.00 11.83 84 THR A O 1
ATOM 688 N N . VAL A 1 87 ? 14.674 30.103 7.107 1.00 11.03 85 VAL A N 1
ATOM 689 C CA . VAL A 1 87 ? 15.028 31.367 7.753 1.00 11.63 85 VAL A CA 1
ATOM 690 C C . VAL A 1 87 ? 16.261 31.158 8.634 1.00 11.73 85 VAL A C 1
ATOM 691 O O . VAL A 1 87 ? 17.181 31.965 8.615 1.00 11.68 85 VAL A O 1
ATOM 695 N N . PHE A 1 88 ? 16.286 30.058 9.388 1.00 11.35 86 PHE A N 1
ATOM 696 C CA . PHE A 1 88 ? 17.443 29.744 10.244 1.00 11.31 86 PHE A CA 1
ATOM 697 C C . PHE A 1 88 ? 17.531 28.241 10.404 1.00 11.81 86 PHE A C 1
ATOM 698 O O . PHE A 1 88 ? 16.573 27.621 10.867 1.00 12.31 86 PHE A O 1
ATOM 706 N N . GLN A 1 89 ? 18.652 27.640 9.981 1.00 10.81 87 GLN A N 1
ATOM 707 C CA . GLN A 1 89 ? 18.822 26.190 10.104 1.00 12.05 87 GLN A CA 1
ATOM 708 C C . GLN A 1 89 ? 18.897 25.787 11.560 1.00 11.89 87 GLN A C 1
ATOM 709 O O . GLN A 1 89 ? 19.648 26.388 12.326 1.00 12.35 87 GLN A O 1
ATOM 715 N N . GLY A 1 90 ? 18.181 24.720 11.914 1.00 11.92 88 GLY A N 1
ATOM 716 C CA . GLY A 1 90 ? 18.321 24.098 13.233 1.00 12.07 88 GLY A CA 1
ATOM 717 C C . GLY A 1 90 ? 19.406 23.025 13.149 1.00 11.95 88 GLY A C 1
ATOM 718 O O . GLY A 1 90 ? 20.315 23.090 12.319 1.00 12.41 88 GLY A O 1
ATOM 719 N N . VAL A 1 91 ? 19.300 22.009 13.990 1.00 11.99 89 VAL A N 1
ATOM 720 C CA . VAL A 1 91 ? 20.301 20.934 13.984 1.00 12.23 89 VAL A CA 1
ATOM 721 C C . VAL A 1 91 ? 19.894 19.820 13.037 1.00 11.90 89 VAL A C 1
ATOM 722 O O . VAL A 1 91 ? 18.737 19.728 12.620 1.00 12.58 89 VAL A O 1
ATOM 726 N N . ILE A 1 92 ? 20.850 18.962 12.701 1.00 11.73 90 ILE A N 1
ATOM 727 C CA . ILE A 1 92 ? 20.567 17.818 11.837 1.00 12.37 90 ILE A CA 1
ATOM 728 C C . ILE A 1 92 ? 21.472 16.641 12.195 1.00 12.73 90 ILE A C 1
ATOM 729 O O . ILE A 1 92 ? 22.626 16.829 12.599 1.00 12.40 90 ILE A O 1
ATOM 734 N N . GLU A 1 93 ? 20.938 15.428 12.033 1.00 13.33 91 GLU A N 1
ATOM 735 C CA . GLU A 1 93 ? 21.609 14.199 12.436 1.00 14.40 91 GLU A CA 1
ATOM 736 C C . GLU A 1 93 ? 22.993 14.035 11.810 1.00 13.51 91 GLU A C 1
ATOM 737 O O . GLU A 1 93 ? 23.908 13.478 12.434 1.00 13.79 91 GLU A O 1
ATOM 743 N N . SER A 1 94 ? 23.115 14.527 10.575 1.00 13.37 92 SER A N 1
ATOM 744 C CA . SER A 1 94 ? 24.312 14.402 9.770 1.00 13.94 92 SER A CA 1
ATOM 745 C C . SER A 1 94 ? 25.401 15.426 10.080 1.00 13.99 92 SER A C 1
ATOM 746 O O . SER A 1 94 ? 26.460 15.393 9.452 1.00 14.58 92 SER A O 1
ATOM 749 N N . ARG A 1 95 ? 25.156 16.330 11.039 1.00 13.18 93 ARG A N 1
ATOM 750 C CA . ARG A 1 95 ? 26.139 17.359 11.348 1.00 13.60 93 ARG A CA 1
ATOM 751 C C . ARG A 1 95 ? 26.192 17.641 12.855 1.00 13.78 93 ARG A C 1
ATOM 752 O O . ARG A 1 95 ? 25.818 18.715 13.328 1.00 13.65 93 ARG A O 1
ATOM 760 N N . ARG A 1 96 ? 26.682 16.644 13.590 1.00 13.39 94 ARG A N 1
ATOM 761 C CA . ARG A 1 96 ? 26.735 16.728 15.038 1.00 13.92 94 ARG A CA 1
ATOM 762 C C . ARG A 1 96 ? 28.065 17.340 15.449 1.00 13.77 94 ARG A C 1
ATOM 763 O O . ARG A 1 96 ? 28.966 16.648 15.933 1.00 14.99 94 ARG A O 1
ATOM 771 N N . ALA A 1 97 ? 28.199 18.645 15.216 1.00 13.46 95 ALA A N 1
ATOM 772 C CA . ALA A 1 97 ? 29.465 19.334 15.444 1.00 13.99 95 ALA A CA 1
ATOM 773 C C . ALA A 1 97 ? 29.251 20.818 15.659 1.00 14.26 95 ALA A C 1
ATOM 774 O O . ALA A 1 97 ? 28.358 21.401 15.047 1.00 14.97 95 ALA A O 1
ATOM 776 N N . LEU A 1 98 ? 30.093 21.431 16.497 1.00 14.54 96 LEU A N 1
ATOM 777 C CA . LEU A 1 98 ? 30.128 22.895 16.599 1.00 15.03 96 LEU A CA 1
ATOM 778 C C . LEU A 1 98 ? 30.751 23.413 15.303 1.00 15.52 96 LEU A C 1
ATOM 779 O O . LEU A 1 98 ? 31.652 22.770 14.754 1.00 16.47 96 LEU A O 1
ATOM 784 N N . PRO A 1 99 ? 30.332 24.594 14.823 1.00 15.87 97 PRO A N 1
ATOM 785 C CA . PRO A 1 99 ? 29.359 25.549 15.323 1.00 16.21 97 PRO A CA 1
ATOM 786 C C . PRO A 1 99 ? 27.955 25.342 14.756 1.00 15.21 97 PRO A C 1
ATOM 787 O O . PRO A 1 99 ? 27.197 26.319 14.613 1.00 16.81 97 PRO A O 1
ATOM 791 N N . TYR A 1 100 ? 27.607 24.095 14.451 1.00 14.02 98 TYR A N 1
ATOM 792 C CA . TYR A 1 100 ? 26.290 23.773 13.880 1.00 13.29 98 TYR A CA 1
ATOM 793 C C . TYR A 1 100 ? 25.370 23.150 14.927 1.00 13.20 98 TYR A C 1
ATOM 794 O O . TYR A 1 100 ? 24.336 22.567 14.594 1.00 13.57 98 TYR A O 1
ATOM 803 N N . TRP A 1 101 ? 25.764 23.283 16.189 1.00 13.77 99 TRP A N 1
ATOM 804 C CA . TRP A 1 101 ? 25.120 22.621 17.319 1.00 14.45 99 TRP A CA 1
ATOM 805 C C . TRP A 1 101 ? 25.299 23.550 18.520 1.00 14.73 99 TRP A C 1
ATOM 806 O O . TRP A 1 101 ? 26.315 24.241 18.607 1.00 15.79 99 TRP A O 1
ATOM 817 N N . PRO A 1 102 ? 24.321 23.576 19.446 1.00 15.92 100 PRO A N 1
ATOM 818 C CA . PRO A 1 102 ? 24.523 24.410 20.628 1.00 16.35 100 PRO A CA 1
ATOM 819 C C . PRO A 1 102 ? 25.582 23.821 21.549 1.00 15.91 100 PRO A C 1
ATOM 820 O O . PRO A 1 102 ? 25.500 22.647 21.865 1.00 16.19 100 PRO A O 1
ATOM 824 N N . GLN A 1 103 ? 26.562 24.619 21.975 1.00 16.59 101 GLN A N 1
ATOM 825 C CA . GLN A 1 103 ? 27.604 24.072 22.850 1.00 16.93 101 GLN A CA 1
ATOM 826 C C . GLN A 1 103 ? 27.065 23.570 24.188 1.00 16.52 101 GLN A C 1
ATOM 827 O O . GLN A 1 103 ? 27.700 22.745 24.827 1.00 16.78 101 GLN A O 1
ATOM 833 N N . THR A 1 104 ? 25.894 24.045 24.596 1.00 15.59 102 THR A N 1
ATOM 834 C CA . THR A 1 104 ? 25.303 23.590 25.863 1.00 16.70 102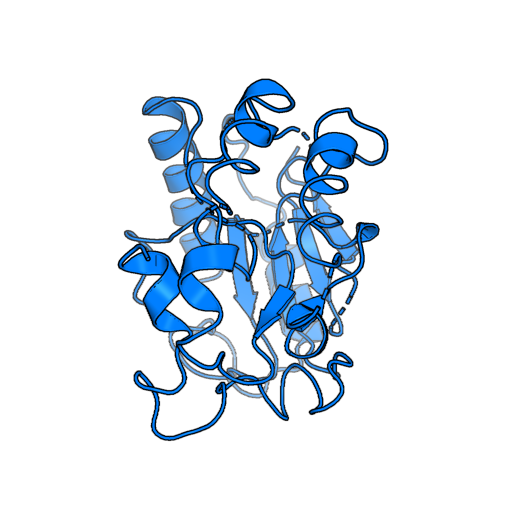 THR A CA 1
ATOM 835 C C . THR A 1 104 ? 24.772 22.155 25.822 1.00 16.62 102 THR A C 1
ATOM 836 O O . THR A 1 104 ? 24.468 21.583 26.872 1.00 17.53 102 THR A O 1
ATOM 840 N N . LEU A 1 105 ? 24.666 21.563 24.631 1.00 17.09 103 LEU A N 1
ATOM 841 C CA . LEU A 1 105 ? 24.106 20.215 24.496 1.00 16.76 103 LEU A CA 1
ATOM 842 C C . LEU A 1 105 ? 25.127 19.202 24.027 1.00 16.10 103 LEU A C 1
ATOM 843 O O . LEU A 1 105 ? 25.870 19.469 23.096 1.00 15.43 103 LEU A O 1
ATOM 848 N N . PRO A 1 106 ? 25.128 18.007 24.631 1.00 15.59 104 PRO A N 1
ATOM 849 C CA . PRO A 1 106 ? 26.000 16.941 24.145 1.00 15.07 104 PRO A CA 1
ATOM 850 C C . PRO A 1 106 ? 25.802 16.698 22.645 1.00 15.40 104 PRO A C 1
ATOM 851 O O . PRO A 1 106 ? 24.675 16.750 22.156 1.00 14.79 104 PRO A O 1
ATOM 855 N N . LEU A 1 107 ? 26.894 16.414 21.948 1.00 14.31 105 LEU A N 1
ATOM 856 C CA . LEU A 1 107 ? 26.848 16.224 20.485 1.00 15.47 105 LEU A CA 1
ATOM 857 C C . LEU A 1 107 ? 26.037 14.988 20.114 1.00 15.80 105 LEU A C 1
ATOM 858 O O . LEU A 1 107 ? 25.581 14.895 18.982 1.00 16.36 105 LEU A O 1
ATOM 863 N N . ASP A 1 108 ? 25.847 14.065 21.066 1.00 16.02 106 ASP A N 1
ATOM 864 C CA . ASP A 1 108 ? 25.092 12.834 20.807 1.00 17.83 106 ASP A CA 1
ATOM 865 C C . ASP A 1 108 ? 23.652 12.880 21.323 1.00 17.65 106 ASP A C 1
ATOM 866 O O . ASP A 1 108 ? 22.977 11.853 21.382 1.00 19.62 106 ASP A O 1
ATOM 871 N N . THR A 1 109 ? 23.165 14.070 21.665 1.00 16.95 107 THR A N 1
ATOM 872 C CA . THR A 1 109 ? 21.772 14.237 22.105 1.00 17.47 107 THR A CA 1
ATOM 873 C C . THR A 1 109 ? 20.845 13.796 20.980 1.00 17.39 107 THR A C 1
ATOM 874 O O . THR A 1 109 ? 21.037 14.217 19.827 1.00 16.81 107 THR A O 1
ATOM 878 N N . PRO A 1 110 ? 19.846 12.944 21.290 1.00 17.55 108 PRO A N 1
ATOM 879 C CA . PRO A 1 110 ? 18.867 12.590 20.257 1.00 18.36 108 PRO A CA 1
ATOM 880 C C . PRO A 1 110 ? 18.209 13.834 19.656 1.00 18.09 108 PRO A C 1
ATOM 881 O O . PRO A 1 110 ? 17.935 14.803 20.373 1.00 18.02 108 PRO A O 1
ATOM 885 N N . ILE A 1 111 ? 18.000 13.813 18.341 1.00 18.35 109 ILE A N 1
ATOM 886 C CA . ILE A 1 111 ? 17.366 14.936 17.655 1.00 18.67 109 ILE A CA 1
ATOM 887 C C . ILE A 1 111 ? 16.055 15.367 18.343 1.00 18.95 109 ILE A C 1
ATOM 888 O O . ILE A 1 111 ? 15.838 16.552 18.559 1.00 18.99 109 ILE A O 1
ATOM 893 N N . ASP A 1 112 ? 15.222 14.410 18.760 1.00 20.31 110 ASP A N 1
ATOM 894 C CA . ASP A 1 112 ? 13.957 14.780 19.417 1.00 20.76 110 ASP A CA 1
ATOM 895 C C . ASP A 1 112 ? 14.129 15.559 20.724 1.00 20.88 110 ASP A C 1
ATOM 896 O O . ASP A 1 112 ? 13.309 16.432 21.041 1.00 21.27 110 ASP A O 1
ATOM 901 N N . ALA A 1 113 ? 15.175 15.241 21.494 1.00 19.86 111 ALA A N 1
ATOM 902 C CA . ALA A 1 113 ? 15.474 16.003 22.704 1.00 20.12 111 ALA A CA 1
ATOM 903 C C . ALA A 1 113 ? 15.961 17.419 22.397 1.00 19.17 111 ALA A C 1
ATOM 904 O O . ALA A 1 113 ? 15.676 18.356 23.129 1.00 19.01 111 ALA A O 1
ATOM 906 N N . VAL A 1 114 ? 16.688 17.593 21.293 1.00 18.03 112 VAL A N 1
ATOM 907 C CA . VAL A 1 114 ? 17.073 18.946 20.902 1.00 17.29 112 VAL A CA 1
ATOM 908 C C . VAL A 1 114 ? 15.818 19.759 20.512 1.00 17.06 112 VAL A C 1
ATOM 909 O O . VAL A 1 114 ? 15.682 20.928 20.880 1.00 17.79 112 VAL A O 1
ATOM 913 N N . THR A 1 115 ? 14.918 19.121 19.770 1.00 17.97 113 THR A N 1
ATOM 914 C CA . THR A 1 115 ? 13.647 19.727 19.386 1.00 19.23 113 THR A CA 1
ATOM 915 C C . THR A 1 115 ? 12.863 20.200 20.627 1.00 19.52 113 THR A C 1
ATOM 916 O O . THR A 1 115 ? 12.374 21.335 20.656 1.00 19.36 113 THR A O 1
ATOM 920 N N . ASP A 1 116 ? 12.810 19.368 21.671 1.00 21.05 114 ASP A N 1
ATOM 921 C CA . ASP A 1 116 ? 12.142 19.766 22.924 1.00 21.88 114 ASP A CA 1
ATOM 922 C C . ASP A 1 116 ? 12.814 20.967 23.606 1.00 21.66 114 ASP A C 1
ATOM 923 O O . ASP A 1 116 ? 12.123 21.875 24.084 1.00 21.97 114 ASP A O 1
ATOM 928 N N . TYR A 1 117 ? 14.148 20.967 23.670 1.00 20.57 115 TYR A N 1
ATOM 929 C CA . TYR A 1 117 ? 14.920 22.071 24.263 1.00 20.89 115 TYR A CA 1
ATOM 930 C C . TYR A 1 117 ? 14.595 23.380 23.555 1.00 21.46 115 TYR A C 1
ATOM 931 O O . TYR A 1 117 ? 14.334 24.402 24.200 1.00 21.30 115 TYR A O 1
ATOM 940 N N . TYR A 1 118 ? 14.549 23.329 22.226 1.00 21.42 116 TYR A N 1
ATOM 941 C CA . TYR A 1 118 ? 14.239 24.501 21.449 1.00 21.58 116 TYR A CA 1
ATOM 942 C C . TYR A 1 118 ? 12.770 24.933 21.507 1.00 22.46 116 TYR A C 1
ATOM 943 O O . TYR A 1 118 ? 12.486 26.133 21.586 1.00 23.03 116 TYR A O 1
ATOM 952 N N . ARG A 1 119 ? 11.849 23.974 21.439 1.00 23.87 117 ARG A N 1
ATOM 953 C CA . ARG A 1 119 ? 10.417 24.298 21.559 1.00 25.96 117 ARG A CA 1
ATOM 954 C C . ARG A 1 119 ? 10.158 25.094 22.840 1.00 26.61 117 ARG A C 1
ATOM 955 O O . ARG A 1 119 ? 9.387 26.063 22.839 1.00 27.29 117 ARG A O 1
ATOM 963 N N . ASP A 1 120 ? 10.834 24.694 23.918 1.00 27.27 118 ASP A N 1
ATOM 964 C CA . ASP A 1 120 ? 10.751 25.384 25.202 1.00 27.50 118 ASP A CA 1
ATOM 965 C C . ASP A 1 120 ? 11.397 26.764 25.145 1.00 27.40 118 ASP A C 1
ATOM 966 O O . ASP A 1 120 ? 10.804 27.749 25.567 1.00 27.43 118 ASP A O 1
ATOM 971 N N . ARG A 1 121 ? 12.613 26.834 24.612 1.00 25.72 119 ARG A N 1
ATOM 972 C CA . ARG A 1 121 ? 13.326 28.096 24.535 1.00 26.14 119 ARG A CA 1
ATOM 973 C C . ARG A 1 121 ? 12.587 29.085 23.655 1.00 25.27 119 ARG A C 1
ATOM 974 O O . ARG A 1 121 ? 12.555 30.278 23.960 1.00 26.38 119 ARG A O 1
ATOM 982 N N . LEU A 1 122 ? 11.992 28.586 22.572 1.00 24.53 120 LEU A N 1
ATOM 983 C CA . LEU A 1 122 ? 11.316 29.452 21.593 1.00 24.42 120 LEU A CA 1
ATOM 984 C C . LEU A 1 122 ? 9.927 29.935 22.021 1.00 24.96 120 LEU A C 1
ATOM 985 O O . LEU A 1 122 ? 9.287 30.708 21.293 1.00 24.74 120 LEU A O 1
ATOM 990 N N A SER A 1 123 ? 9.472 29.492 23.192 0.50 25.35 121 SER A N 1
ATOM 991 N N B SER A 1 123 ? 9.470 29.479 23.188 0.50 24.95 121 SER A N 1
ATOM 992 C CA A SER A 1 123 ? 8.187 29.930 23.746 0.50 25.83 121 SER A CA 1
ATOM 993 C CA B SER A 1 123 ? 8.194 29.925 23.752 0.50 24.98 121 SER A CA 1
ATOM 994 C C A SER A 1 123 ? 8.166 31.414 24.113 0.50 25.84 121 SER A C 1
ATOM 995 C C B SER A 1 123 ? 8.182 31.437 23.978 0.50 25.35 121 SER A C 1
ATOM 996 O O A SER A 1 123 ? 7.096 32.013 24.227 0.50 26.35 121 SER A O 1
ATOM 997 O O B SER A 1 123 ? 7.138 32.078 23.844 0.50 25.84 121 SER A O 1
ATOM 1002 N N . THR A 1 124 ? 9.345 31.997 24.301 1.00 25.54 122 THR A N 1
ATOM 1003 C CA . THR A 1 124 ? 9.478 33.429 24.578 1.00 25.62 122 THR A CA 1
ATOM 1004 C C . THR A 1 124 ? 10.083 34.245 23.423 1.00 24.80 122 THR A C 1
ATOM 1005 O O . THR A 1 124 ? 10.527 35.385 23.632 1.00 25.31 122 THR A O 1
ATOM 1009 N N . PHE A 1 125 ? 10.114 33.669 22.217 1.00 23.80 123 PHE A N 1
ATOM 1010 C CA . PHE A 1 125 ? 10.587 34.412 21.033 1.00 22.90 123 PHE A CA 1
ATOM 1011 C C . PHE A 1 125 ? 9.775 35.690 20.821 1.00 22.59 123 PHE A C 1
ATOM 1012 O O . PHE A 1 125 ? 8.536 35.641 20.859 1.00 23.23 123 PHE A O 1
ATOM 1020 N N . PRO A 1 126 ? 10.460 36.834 20.605 1.00 22.18 124 PRO A N 1
ATOM 1021 C CA . PRO A 1 126 ? 9.731 38.101 20.530 1.00 21.78 124 PRO A CA 1
ATOM 1022 C C . PRO A 1 126 ? 8.968 38.274 19.221 1.00 21.95 124 PRO A C 1
ATOM 1023 O O . PRO A 1 126 ? 9.276 37.632 18.221 1.00 21.40 124 PRO A O 1
ATOM 1027 N N . THR A 1 127 ? 7.967 39.149 19.244 1.00 21.43 125 THR A N 1
ATOM 1028 C CA . THR A 1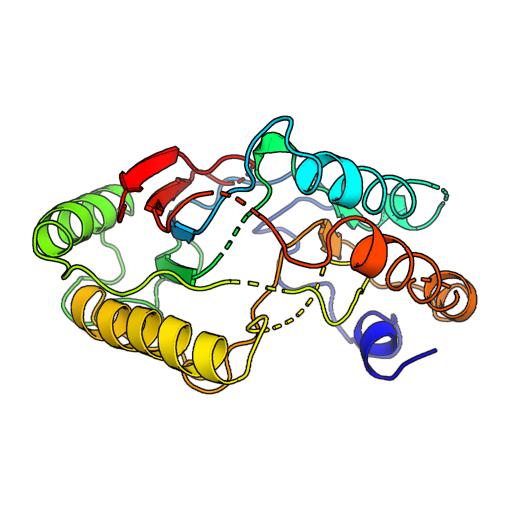 127 ? 7.264 39.541 18.036 1.00 21.57 125 THR A CA 1
ATOM 1029 C C . THR A 1 127 ? 8.171 40.455 17.223 1.00 21.24 125 THR A C 1
ATOM 1030 O O . THR A 1 127 ? 8.629 41.492 17.722 1.00 22.77 125 THR A O 1
ATOM 1034 N N . LEU A 1 128 ? 8.466 40.041 15.991 1.00 19.67 126 LEU A N 1
ATOM 1035 C CA . LEU A 1 128 ? 9.289 40.830 15.087 1.00 19.11 126 LEU A CA 1
ATOM 1036 C C . LEU A 1 128 ? 8.483 41.199 13.848 1.00 18.45 126 LEU A C 1
ATOM 1037 O O . LEU A 1 128 ? 7.499 40.530 13.539 1.00 18.46 126 LEU A O 1
ATOM 1042 N N . PRO A 1 129 ? 8.863 42.295 13.164 1.00 18.15 127 PRO A N 1
ATOM 1043 C CA . PRO A 1 129 ? 8.074 4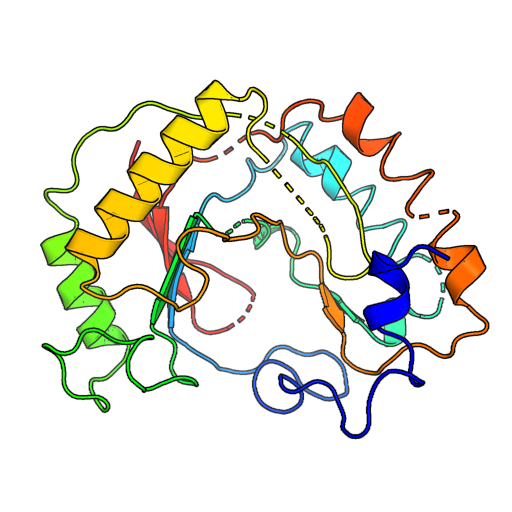2.722 12.018 1.00 18.18 127 PRO A CA 1
ATOM 1044 C C . PRO A 1 129 ? 8.084 41.723 10.865 1.00 17.21 127 PRO A C 1
ATOM 1045 O O . PRO A 1 129 ? 9.068 40.986 10.653 1.00 17.26 127 PRO A O 1
ATOM 1049 N N . ALA A 1 130 ? 7.001 41.726 10.102 1.00 16.82 128 ALA A N 1
ATOM 1050 C CA . ALA A 1 130 ? 6.925 40.918 8.897 1.00 16.30 128 ALA A CA 1
ATOM 1051 C C . ALA A 1 130 ? 7.888 41.440 7.850 1.00 16.07 128 ALA A C 1
ATOM 1052 O O . ALA A 1 130 ? 8.260 42.619 7.837 1.00 16.28 128 ALA A O 1
ATOM 1054 N N . PHE A 1 131 ? 8.300 40.533 6.971 1.00 14.57 129 PHE A N 1
ATOM 1055 C CA . PHE A 1 131 ? 9.174 40.870 5.859 1.00 14.85 129 PHE A CA 1
ATOM 1056 C C . PHE A 1 131 ? 8.623 40.272 4.572 1.00 14.62 129 PHE A C 1
ATOM 1057 O O . PHE A 1 131 ? 7.883 39.283 4.597 1.00 16.23 129 PHE A O 1
ATOM 1065 N N . ASN A 1 132 ? 8.989 40.898 3.459 1.00 14.17 130 ASN A N 1
ATOM 1066 C CA . ASN A 1 132 ? 8.653 40.430 2.132 1.00 14.13 130 ASN A CA 1
ATOM 1067 C C . ASN A 1 132 ? 9.936 40.101 1.387 1.00 13.54 130 ASN A C 1
ATOM 1068 O O . ASN A 1 132 ? 10.919 40.830 1.513 1.00 13.50 130 ASN A O 1
ATOM 1081 N N . ARG A 1 134 ? 11.743 38.598 -2.455 1.00 12.24 132 ARG A N 1
ATOM 1082 C CA . ARG A 1 134 ? 11.571 38.503 -3.914 1.00 12.70 132 ARG A CA 1
ATOM 1083 C C . ARG A 1 134 ? 12.652 37.600 -4.478 1.00 12.85 132 ARG A C 1
ATOM 1084 O O . ARG A 1 134 ? 13.736 37.453 -3.884 1.00 13.27 132 ARG A O 1
ATOM 1092 N N A VAL A 1 135 ? 12.368 36.995 -5.630 0.60 13.05 133 VAL A N 1
ATOM 1093 N N B VAL A 1 135 ? 12.361 36.992 -5.619 0.40 13.23 133 VAL A N 1
ATOM 1094 C CA A VAL A 1 135 ? 13.340 36.136 -6.312 0.60 13.59 133 VAL A CA 1
ATOM 1095 C CA B VAL A 1 135 ? 13.356 36.188 -6.300 0.40 13.81 133 VAL A CA 1
ATOM 1096 C C A VAL A 1 135 ? 14.282 36.952 -7.197 0.60 13.96 133 VAL A C 1
ATOM 1097 C C B VAL A 1 135 ? 14.314 37.101 -7.046 0.40 14.02 133 VAL A C 1
ATOM 1098 O O A VAL A 1 135 ? 13.836 37.763 -8.013 0.60 14.10 133 VAL A O 1
ATOM 1099 O O B VAL A 1 135 ? 13.922 38.130 -7.603 0.40 14.24 133 VAL A O 1
ATOM 1106 N N . THR A 1 136 ? 15.584 36.731 -7.029 1.00 13.87 134 THR A N 1
ATOM 1107 C CA . THR A 1 136 ? 16.600 37.491 -7.752 1.00 15.10 134 THR A CA 1
ATOM 1108 C C . THR A 1 136 ? 17.419 36.638 -8.713 1.00 14.91 134 THR A C 1
ATOM 1109 O O . THR A 1 136 ? 18.094 37.183 -9.584 1.00 16.86 134 THR A O 1
ATOM 1113 N N . GLY A 1 137 ? 17.357 35.310 -8.581 1.00 13.46 135 GLY A N 1
ATOM 1114 C CA . GLY A 1 137 ? 18.142 34.445 -9.470 1.00 13.88 135 GLY A CA 1
ATOM 1115 C C . GLY A 1 137 ? 17.535 33.068 -9.499 1.00 13.20 135 GLY A C 1
ATOM 1116 O O . GLY A 1 137 ? 16.797 32.702 -8.588 1.00 13.00 135 GLY A O 1
ATOM 1117 N N . LEU A 1 138 ? 17.883 32.303 -10.533 1.00 13.85 136 LEU A N 1
ATOM 1118 C CA . LEU A 1 138 ? 17.472 30.902 -10.672 1.00 14.18 136 LEU A CA 1
ATOM 1119 C C . LEU A 1 138 ? 18.671 30.072 -11.049 1.00 14.37 136 LEU A C 1
ATOM 1120 O O . LEU A 1 138 ? 19.514 30.492 -11.838 1.00 14.44 136 LEU A O 1
ATOM 1125 N N A ARG A 1 139 ? 18.707 28.860 -10.525 0.60 13.01 137 ARG A N 1
ATOM 1126 N N B ARG A 1 139 ? 18.739 28.893 -10.426 0.40 13.92 137 ARG A N 1
ATOM 1127 C CA A ARG A 1 139 ? 19.762 27.908 -10.861 0.60 13.31 137 ARG A CA 1
ATOM 1128 C CA B ARG A 1 139 ? 19.785 27.876 -10.641 0.40 14.48 137 ARG A CA 1
ATOM 1129 C C A ARG A 1 139 ? 19.113 26.528 -10.785 0.60 13.74 137 ARG A C 1
ATOM 1130 C C B ARG A 1 139 ? 19.089 26.522 -10.773 0.40 14.42 137 ARG A C 1
ATOM 1131 O O A ARG A 1 139 ? 17.993 26.401 -10.314 0.60 13.27 137 ARG A O 1
ATOM 1132 O O B ARG A 1 139 ? 17.923 26.404 -10.414 0.40 14.05 137 ARG A O 1
ATOM 1147 N N . PRO A 1 140 ? 19.790 25.485 -11.286 1.00 14.28 138 PRO A N 1
ATOM 1148 C CA . PRO A 1 140 ? 19.124 24.167 -11.260 1.00 14.52 138 PRO A CA 1
ATOM 1149 C C . PRO A 1 140 ? 18.608 23.703 -9.899 1.00 14.45 138 PRO A C 1
ATOM 1150 O O . PRO A 1 140 ? 17.602 22.995 -9.846 1.00 15.16 138 PRO A O 1
ATOM 1154 N N . VAL A 1 141 ? 19.256 24.120 -8.809 1.00 13.49 139 VAL A N 1
ATOM 1155 C CA . VAL A 1 141 ? 18.769 23.729 -7.486 1.00 13.19 139 VAL A CA 1
ATOM 1156 C C . VAL A 1 141 ? 17.610 24.579 -6.955 1.00 11.83 139 VAL A C 1
ATOM 1157 O O . VAL A 1 141 ? 17.013 24.232 -5.936 1.00 12.47 139 VAL A O 1
ATOM 1161 N N . GLY A 1 142 ? 17.306 25.709 -7.603 1.00 12.19 140 GLY A N 1
ATOM 1162 C CA . GLY A 1 142 ? 16.175 26.501 -7.140 1.00 12.51 140 GLY A CA 1
ATOM 1163 C C . GLY A 1 142 ? 16.330 28.008 -7.261 1.00 12.29 140 GLY A C 1
ATOM 1164 O O . GLY A 1 142 ? 17.011 28.499 -8.144 1.00 14.43 140 GLY A O 1
ATOM 1181 N N . VAL A 1 144 ? 17.172 31.901 -5.849 1.00 12.72 142 VAL A N 1
ATOM 1182 C CA . VAL A 1 144 ? 17.909 32.755 -4.938 1.00 13.13 142 VAL A CA 1
ATOM 1183 C C . VAL A 1 144 ? 16.975 33.925 -4.602 1.00 12.82 142 VAL A C 1
ATOM 1184 O O . VAL A 1 144 ? 16.293 34.462 -5.491 1.00 13.30 142 VAL A O 1
ATOM 1204 N N A LYS A 1 146 ? 16.224 37.648 -2.055 0.60 13.50 144 LYS A N 1
ATOM 1205 N N B LYS A 1 146 ? 15.930 37.468 -1.993 0.40 11.55 144 LYS A N 1
ATOM 1206 C CA A LYS A 1 146 ? 16.585 38.669 -1.098 0.60 14.61 144 LYS A CA 1
ATOM 1207 C CA B LYS A 1 146 ? 16.407 38.657 -1.291 0.40 12.09 144 LYS A CA 1
ATOM 1208 C C A LYS A 1 146 ? 15.310 39.392 -0.681 0.60 13.17 144 LYS A C 1
ATOM 1209 C C B LYS A 1 146 ? 15.218 39.397 -0.687 0.40 12.03 144 LYS A C 1
ATOM 1210 O O A LYS A 1 146 ? 14.215 39.130 -1.184 0.60 12.63 144 LYS A O 1
ATOM 1211 O O B LYS A 1 146 ? 14.071 39.145 -1.062 0.40 11.40 144 LYS A O 1
ATOM 1222 N N . GLY A 1 147 ? 15.464 40.325 0.232 1.00 12.47 145 GLY A N 1
ATOM 1223 C CA . GLY A 1 147 ? 14.361 41.185 0.676 1.00 13.29 145 GLY A CA 1
ATOM 1224 C C . GLY A 1 147 ? 13.754 41.913 -0.525 1.00 13.49 145 GLY A C 1
ATOM 1225 O O . GLY A 1 147 ? 14.455 42.283 -1.485 1.00 13.96 145 GLY A O 1
ATOM 1226 N N . ALA A 1 148 ? 12.435 42.067 -0.522 1.00 13.86 146 ALA A N 1
ATOM 1227 C CA . ALA A 1 148 ? 11.759 42.769 -1.614 1.00 14.36 146 ALA A CA 1
ATOM 1228 C C . ALA A 1 148 ? 12.327 44.183 -1.709 1.00 14.99 146 ALA A C 1
ATOM 1229 O O . ALA A 1 148 ? 12.532 44.708 -2.811 1.00 16.74 146 ALA A O 1
ATOM 1231 N N . THR A 1 149 ? 12.597 44.766 -0.544 1.00 15.11 147 THR A N 1
ATOM 1232 C CA . THR A 1 149 ? 13.242 46.079 -0.416 1.00 15.63 147 THR A CA 1
ATOM 1233 C C . THR A 1 149 ? 14.456 45.948 0.515 1.00 15.62 147 THR A C 1
ATOM 1234 O O . THR A 1 149 ? 14.592 44.956 1.266 1.00 15.17 147 THR A O 1
ATOM 1238 N N . ALA A 1 150 ? 15.345 46.935 0.476 1.00 16.64 148 ALA A N 1
ATOM 1239 C CA . ALA A 1 150 ? 16.513 46.920 1.349 1.00 17.11 148 ALA A CA 1
ATOM 1240 C C . ALA A 1 150 ? 16.122 46.845 2.829 1.00 16.89 148 ALA A C 1
ATOM 1241 O O . ALA A 1 150 ? 16.796 46.193 3.621 1.00 17.37 148 ALA A O 1
ATOM 1243 N N . GLU A 1 151 ? 15.013 47.479 3.196 1.00 17.33 149 GLU A N 1
ATOM 1244 C CA . GLU A 1 151 ? 14.523 47.363 4.561 1.00 16.31 149 GLU A CA 1
ATOM 1245 C C . GLU A 1 151 ? 14.155 45.921 4.933 1.00 16.43 149 GLU A C 1
ATOM 1246 O O . GLU A 1 151 ? 14.351 45.510 6.074 1.00 15.88 149 GLU A O 1
ATOM 1252 N N . ASP A 1 152 ? 13.571 45.165 4.002 1.00 15.64 150 ASP A N 1
ATOM 1253 C CA . ASP A 1 152 ? 13.279 43.750 4.260 1.00 14.96 150 ASP A CA 1
ATOM 1254 C C . ASP A 1 152 ? 14.520 42.940 4.601 1.00 15.14 150 ASP A C 1
ATOM 1255 O O . ASP A 1 152 ? 14.470 42.079 5.466 1.00 14.01 150 ASP A O 1
ATOM 1260 N N . ASP A 1 153 ? 15.630 43.229 3.934 1.00 14.67 151 ASP A N 1
ATOM 1261 C CA . ASP A 1 153 ? 16.892 42.567 4.282 1.00 15.04 151 ASP A CA 1
ATOM 1262 C C . ASP A 1 153 ? 17.272 42.815 5.744 1.00 15.67 151 ASP A C 1
ATOM 1263 O O . ASP A 1 153 ? 17.715 41.905 6.452 1.00 15.40 151 ASP A O 1
ATOM 1268 N N . SER A 1 154 ? 17.091 44.054 6.192 1.00 15.81 152 SER A N 1
ATOM 1269 C CA . SER A 1 154 ? 17.394 44.403 7.568 1.00 15.94 152 SER A CA 1
ATOM 1270 C C . SER A 1 154 ? 16.457 43.678 8.543 1.00 15.38 152 SER A C 1
ATOM 1271 O O . SER A 1 154 ? 16.887 43.179 9.573 1.00 15.87 152 SER A O 1
ATOM 1274 N N . ILE A 1 155 ? 15.179 43.565 8.184 1.00 14.68 153 ILE A N 1
ATOM 1275 C CA . ILE A 1 155 ? 14.227 42.880 9.038 1.00 15.09 153 ILE A CA 1
ATOM 1276 C C . ILE A 1 155 ? 14.534 41.384 9.169 1.00 15.43 153 ILE A C 1
ATOM 1277 O O . ILE A 1 155 ? 14.576 40.847 10.280 1.00 14.59 153 ILE A O 1
ATOM 1282 N N . VAL A 1 156 ? 14.771 40.713 8.051 1.00 14.22 154 VAL A N 1
ATOM 1283 C CA . VAL A 1 156 ? 15.040 39.277 8.135 1.00 14.73 154 VAL A CA 1
ATOM 1284 C C . VAL A 1 156 ? 16.377 39.024 8.839 1.00 14.54 154 VAL A C 1
ATOM 1285 O O . VAL A 1 156 ? 16.516 38.032 9.541 1.00 14.98 154 VAL A O 1
ATOM 1289 N N . ALA A 1 157 ? 17.333 39.947 8.714 1.00 14.26 155 ALA A N 1
ATOM 1290 C CA . ALA A 1 157 ? 18.595 39.780 9.441 1.00 14.92 155 ALA A CA 1
ATOM 1291 C C . ALA A 1 157 ? 18.339 39.848 10.947 1.00 15.44 155 ALA A C 1
ATOM 1292 O O . ALA A 1 157 ? 19.001 39.161 11.732 1.00 15.39 155 ALA A O 1
ATOM 1294 N N . LEU A 1 158 ? 17.388 40.692 11.358 1.00 15.64 156 LEU A N 1
ATOM 1295 C CA . LEU A 1 158 ? 17.034 40.774 12.783 1.00 16.55 156 LEU A CA 1
ATOM 1296 C C . LEU A 1 158 ? 16.418 39.463 13.268 1.00 16.41 156 LEU A C 1
ATOM 1297 O O . LEU A 1 158 ? 16.739 38.992 14.353 1.00 15.97 156 LEU A O 1
ATOM 1302 N N . TRP A 1 159 ? 15.516 38.883 12.482 1.00 15.58 157 TRP A N 1
ATOM 1303 C CA . TRP A 1 159 ? 14.998 37.562 12.812 1.00 14.55 157 TRP A CA 1
ATOM 1304 C C . TRP A 1 159 ? 16.129 36.562 13.026 1.00 15.11 157 TRP A C 1
ATOM 1305 O O . TRP A 1 159 ? 16.128 35.824 14.002 1.00 14.99 157 TRP A O 1
ATOM 1316 N N . ARG A 1 160 ? 17.086 36.530 12.107 1.00 13.74 158 ARG A N 1
ATOM 1317 C CA . ARG A 1 160 ? 18.170 35.544 12.178 1.00 13.62 158 ARG A CA 1
ATOM 1318 C C . ARG A 1 160 ? 19.085 35.793 13.358 1.00 14.98 158 ARG A C 1
ATOM 1319 O O . ARG A 1 160 ? 19.489 34.849 14.020 1.00 14.82 158 ARG A O 1
ATOM 1327 N N . ASP A 1 161 ? 19.399 37.052 13.633 1.00 14.67 159 ASP A N 1
ATOM 1328 C CA . ASP A 1 161 ? 20.249 37.346 14.787 1.00 16.29 159 ASP A CA 1
ATOM 1329 C C . ASP A 1 161 ? 19.539 36.915 16.065 1.00 16.70 159 ASP A C 1
ATOM 1330 O O . ASP A 1 161 ? 20.159 36.403 17.006 1.00 17.70 159 ASP A O 1
ATOM 1335 N N . THR A 1 162 ? 18.227 37.124 16.106 1.00 16.03 160 THR A N 1
ATOM 1336 C CA . THR A 1 162 ? 17.473 36.745 17.282 1.00 16.86 160 THR A CA 1
ATOM 1337 C C . THR A 1 162 ? 17.432 35.216 17.397 1.00 16.86 160 THR A C 1
ATOM 1338 O O . THR A 1 162 ? 17.626 34.665 18.481 1.00 17.12 160 THR A O 1
ATOM 1342 N N . PHE A 1 163 ? 17.224 34.518 16.279 1.00 16.07 161 PHE A N 1
ATOM 1343 C CA . PHE A 1 163 ? 17.273 33.064 16.318 1.00 16.12 161 PHE A CA 1
ATOM 1344 C C . PHE A 1 163 ? 18.614 32.528 16.781 1.00 16.59 161 PHE A C 1
ATOM 1345 O O . PHE A 1 163 ? 18.649 31.519 17.483 1.00 16.17 161 PHE A O 1
ATOM 1353 N N . ALA A 1 164 ? 19.703 33.189 16.397 1.00 16.55 162 ALA A N 1
ATOM 1354 C CA . ALA A 1 164 ? 21.032 32.734 16.817 1.00 17.71 162 ALA A CA 1
ATOM 1355 C C . ALA A 1 164 ? 21.128 32.746 18.334 1.00 18.46 162 ALA A C 1
ATOM 1356 O O . ALA A 1 164 ? 21.698 31.840 18.925 1.00 18.20 162 ALA A O 1
ATOM 1358 N N . ASP A 1 165 ? 20.548 33.762 18.969 1.00 18.51 163 ASP A N 1
ATOM 1359 C CA . ASP A 1 165 ? 20.519 33.817 20.433 1.00 20.38 163 ASP A CA 1
ATOM 1360 C C . ASP A 1 165 ? 19.733 32.657 21.035 1.00 20.46 163 ASP A C 1
ATOM 1361 O O . ASP A 1 165 ? 20.167 32.041 22.004 1.00 21.55 163 ASP A O 1
ATOM 1366 N N . PHE A 1 166 ? 18.560 32.366 20.476 1.00 19.16 164 PHE A N 1
ATOM 1367 C CA . PHE A 1 166 ? 17.745 31.250 20.973 1.00 18.73 164 PHE A CA 1
ATOM 1368 C C . PHE A 1 166 ? 18.335 29.868 20.699 1.00 18.76 164 PHE A C 1
ATOM 1369 O O . PHE A 1 166 ? 18.271 28.966 21.528 1.00 19.58 164 PHE A O 1
ATOM 1377 N N . PHE A 1 167 ? 18.916 29.700 19.519 1.00 16.67 165 PHE A N 1
ATOM 1378 C CA . PHE A 1 167 ? 19.479 28.405 19.140 1.00 16.58 165 PHE A CA 1
ATOM 1379 C C . PHE A 1 167 ? 20.853 28.162 19.759 1.00 16.67 165 PHE A C 1
ATOM 1380 O O . PHE A 1 167 ? 21.258 27.009 19.922 1.00 17.90 165 PHE A O 1
ATOM 1388 N N . GLY A 1 168 ? 21.554 29.248 20.082 1.00 16.10 166 GLY A N 1
ATOM 1389 C CA . GLY A 1 168 ? 22.836 29.176 20.786 1.00 16.54 166 GLY A CA 1
ATOM 1390 C C . GLY A 1 168 ? 24.020 28.795 19.916 1.00 16.17 166 GLY A C 1
ATOM 1391 O O . GLY A 1 168 ? 25.017 28.279 20.413 1.00 17.10 166 GLY A O 1
ATOM 1392 N N . TYR A 1 169 ? 23.933 29.087 18.620 1.00 15.26 167 TYR A N 1
ATOM 1393 C CA . TYR A 1 169 ? 25.069 28.961 17.713 1.00 14.17 167 TYR A CA 1
ATOM 1394 C C . TYR A 1 169 ? 24.828 29.860 16.522 1.00 14.13 167 TYR A C 1
ATOM 1395 O O . TYR A 1 169 ? 23.706 30.348 16.307 1.00 14.23 167 TYR A O 1
ATOM 1404 N N A ARG A 1 170 ? 25.906 30.091 15.771 0.60 14.07 168 ARG A N 1
ATOM 1405 N N B ARG A 1 170 ? 25.878 30.060 15.734 0.40 13.90 168 ARG A N 1
ATOM 1406 C CA A ARG A 1 170 ? 25.887 30.786 14.477 0.60 14.57 168 ARG A CA 1
ATOM 1407 C CA B ARG A 1 170 ? 25.767 30.740 14.447 0.40 14.11 168 ARG A CA 1
ATOM 1408 C C A ARG A 1 170 ? 26.768 29.990 13.522 0.60 13.88 168 ARG A C 1
ATOM 1409 C C B ARG A 1 170 ? 26.783 30.153 13.478 0.40 13.55 168 ARG A C 1
ATOM 1410 O O A ARG A 1 170 ? 27.864 29.539 13.900 0.60 13.72 168 ARG A O 1
ATOM 1411 O O B ARG A 1 170 ? 27.971 30.000 13.803 0.40 13.41 168 ARG A O 1
ATOM 1426 N N . HIS A 1 171 ? 26.302 29.816 12.288 1.00 12.50 169 HIS A N 1
ATOM 1427 C CA . HIS A 1 171 ? 27.148 29.198 11.254 1.00 12.58 169 HIS A CA 1
ATOM 1428 C C . HIS A 1 171 ? 28.164 30.219 10.726 1.00 12.96 169 HIS A C 1
ATOM 1429 O O . HIS A 1 171 ? 27.976 31.427 10.889 1.00 12.25 169 HIS A O 1
ATOM 1436 N N . PRO A 1 172 ? 29.250 29.733 10.101 1.00 13.38 170 PRO A N 1
ATOM 1437 C CA . PRO A 1 172 ? 30.238 30.655 9.510 1.00 12.82 170 PRO A CA 1
ATOM 1438 C C . PRO A 1 172 ? 29.654 31.688 8.541 1.00 13.37 170 PRO A C 1
ATOM 1439 O O . PRO A 1 172 ? 30.116 32.824 8.503 1.00 14.29 170 PRO A O 1
ATOM 1443 N N . ASP A 1 173 ? 28.631 31.304 7.788 1.00 12.64 171 ASP A N 1
ATOM 1444 C CA . ASP A 1 173 ? 28.035 32.234 6.826 1.00 12.42 171 ASP A CA 1
ATOM 1445 C C . ASP A 1 173 ? 26.887 33.070 7.423 1.00 12.09 171 ASP A C 1
ATOM 1446 O O . ASP A 1 173 ? 26.098 33.636 6.673 1.00 12.48 171 ASP A O 1
ATOM 1451 N N . HIS A 1 174 ? 26.783 33.149 8.752 1.00 12.24 172 HIS A N 1
ATOM 1452 C CA . HIS A 1 174 ? 25.594 33.756 9.365 1.00 12.15 172 HIS A CA 1
ATOM 1453 C C . HIS A 1 174 ? 25.244 35.116 8.765 1.00 11.63 172 HIS A C 1
ATOM 1454 O O . HIS A 1 174 ? 24.091 35.366 8.407 1.00 11.75 172 HIS A O 1
ATOM 1461 N N . ASP A 1 175 ? 26.235 35.993 8.665 1.00 12.59 173 ASP A N 1
ATOM 1462 C CA . ASP A 1 175 ? 25.991 37.355 8.203 1.00 13.10 173 ASP A CA 1
ATOM 1463 C C . ASP A 1 175 ? 25.966 37.506 6.687 1.00 13.97 173 ASP A C 1
ATOM 1464 O O . ASP A 1 175 ? 25.566 38.568 6.188 1.00 15.98 173 ASP A O 1
ATOM 1469 N N . THR A 1 176 ? 26.415 36.475 5.965 1.00 13.12 174 THR A N 1
ATOM 1470 C CA . THR A 1 176 ? 26.426 36.492 4.499 1.00 13.76 174 THR A CA 1
ATOM 1471 C C . THR A 1 176 ? 25.488 35.431 3.912 1.00 13.85 174 THR A C 1
ATOM 1472 O O . THR A 1 176 ? 25.637 35.014 2.760 1.00 15.87 174 THR A O 1
ATOM 1476 N N . TYR A 1 177 ? 24.508 35.039 4.698 1.00 12.80 175 TYR A N 1
ATOM 1477 C CA . TYR A 1 177 ? 23.592 33.959 4.339 1.00 12.10 175 TYR A CA 1
ATOM 1478 C C . TYR A 1 177 ? 22.841 34.219 3.033 1.00 12.45 175 TYR A C 1
ATOM 1479 O O . TYR A 1 177 ? 22.261 35.298 2.858 1.00 13.59 175 TYR A O 1
ATOM 1488 N N . GLU A 1 178 ? 22.826 33.222 2.140 1.00 11.33 176 GLU A N 1
ATOM 1489 C CA . GLU A 1 178 ? 22.053 33.314 0.910 1.00 12.08 176 GLU A CA 1
ATOM 1490 C C . GLU A 1 178 ? 20.672 32.655 1.081 1.00 11.52 176 GLU A C 1
ATOM 1491 O O . GLU A 1 178 ? 20.552 31.423 1.219 1.00 11.53 176 GLU A O 1
ATOM 1497 N N . PHE A 1 179 ? 19.638 33.489 1.094 1.00 11.10 177 PHE A N 1
ATOM 1498 C CA . PHE A 1 179 ? 18.280 32.983 1.142 1.00 11.12 177 PHE A CA 1
ATOM 1499 C C . PHE A 1 179 ? 17.913 32.308 -0.166 1.00 11.36 177 PHE A C 1
ATOM 1500 O O . PHE A 1 179 ? 18.277 32.771 -1.241 1.00 11.32 177 PHE A O 1
ATOM 1508 N N . HIS A 1 180 ? 17.147 31.230 -0.075 1.00 10.75 178 HIS A N 1
ATOM 1509 C CA . HIS A 1 180 ? 16.798 30.487 -1.275 1.00 11.50 178 HIS A CA 1
ATOM 1510 C C . HIS A 1 180 ? 15.602 29.600 -1.035 1.00 10.66 178 HIS A C 1
ATOM 1511 O O . HIS A 1 180 ? 15.262 29.301 0.121 1.00 11.32 178 HIS A O 1
ATOM 1518 N N . ILE A 1 181 ? 14.954 29.196 -2.125 1.00 11.16 179 ILE A N 1
ATOM 1519 C CA . ILE A 1 181 ? 14.010 28.085 -2.078 1.00 11.35 179 ILE A CA 1
ATOM 1520 C C . ILE A 1 181 ? 14.598 26.943 -2.905 1.00 10.75 179 ILE A C 1
ATOM 1521 O O . ILE A 1 181 ? 14.904 27.098 -4.084 1.00 12.15 179 ILE A O 1
ATOM 1526 N N . THR A 1 182 ? 14.767 25.797 -2.268 1.00 10.75 180 THR A N 1
ATOM 1527 C CA . THR A 1 182 ? 15.294 24.627 -2.951 1.00 10.98 180 THR A CA 1
ATOM 1528 C C . THR A 1 182 ? 14.187 23.972 -3.778 1.00 11.37 180 THR A C 1
ATOM 1529 O O . THR A 1 182 ? 13.118 23.666 -3.263 1.00 12.91 180 THR A O 1
ATOM 1533 N N . LEU A 1 183 ? 14.458 23.794 -5.066 1.00 11.17 181 LEU A N 1
ATOM 1534 C CA . LEU A 1 183 ? 13.601 22.977 -5.915 1.00 12.41 181 LEU A CA 1
ATOM 1535 C C . LEU A 1 183 ? 14.187 21.570 -6.074 1.00 12.19 181 LEU A C 1
ATOM 1536 O O . LEU A 1 183 ? 13.443 20.610 -6.263 1.00 13.25 181 LEU A O 1
ATOM 1541 N N . SER A 1 184 ? 15.514 21.449 -6.009 1.00 12.14 182 SER A N 1
ATOM 1542 C CA . SER A 1 184 ? 16.141 20.140 -6.230 1.00 11.98 182 SER A CA 1
ATOM 1543 C C . SER A 1 184 ? 17.519 20.101 -5.612 1.00 11.80 182 SER A C 1
ATOM 1544 O O . SER A 1 184 ? 18.079 21.137 -5.237 1.00 11.94 182 SER A O 1
ATOM 1547 N N . TYR A 1 185 ? 18.067 18.891 -5.549 1.00 11.44 183 TYR A N 1
ATOM 1548 C CA . TYR A 1 185 ? 19.470 18.684 -5.219 1.00 11.52 183 TYR A CA 1
ATOM 1549 C C . TYR A 1 185 ? 20.182 18.103 -6.424 1.00 12.46 183 TYR A C 1
ATOM 1550 O O . TYR A 1 185 ? 19.629 17.253 -7.125 1.00 12.39 183 TYR A O 1
ATOM 1559 N N . ILE A 1 186 ? 21.428 18.507 -6.623 1.00 13.05 184 ILE A N 1
ATOM 1560 C CA . ILE A 1 186 ? 22.246 17.914 -7.683 1.00 13.08 184 ILE A CA 1
ATOM 1561 C C . ILE A 1 186 ? 22.674 16.507 -7.242 1.00 13.26 184 ILE A C 1
ATOM 1562 O O . ILE A 1 186 ? 23.316 16.347 -6.199 1.00 13.41 184 ILE A O 1
ATOM 1567 N N . VAL A 1 187 ? 22.307 15.494 -8.030 1.00 13.24 185 VAL A N 1
ATOM 1568 C CA . VAL A 1 187 ? 22.721 14.115 -7.766 1.00 12.79 185 VAL A CA 1
ATOM 1569 C C . VAL A 1 187 ? 24.026 13.759 -8.474 1.00 13.27 185 VAL A C 1
ATOM 1570 O O . VAL A 1 187 ? 24.884 13.074 -7.892 1.00 12.84 185 VAL A O 1
ATOM 1574 N N . SER A 1 188 ? 24.169 14.226 -9.721 1.00 13.44 186 SER A N 1
ATOM 1575 C CA . SER A 1 188 ? 25.417 14.074 -10.478 1.00 14.96 186 SER A CA 1
ATOM 1576 C C . SER A 1 188 ? 25.685 15.338 -11.258 1.00 15.41 186 SER A C 1
ATOM 1577 O O . SER A 1 188 ? 24.745 15.992 -11.701 1.00 15.72 186 SER A O 1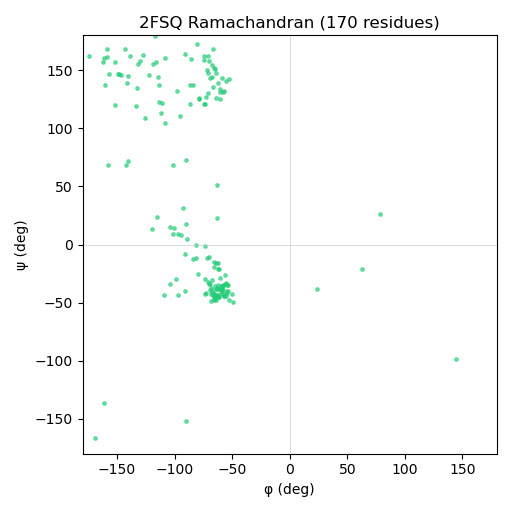
ATOM 1580 N N . TRP A 1 189 ? 26.960 15.698 -11.386 1.00 16.37 187 TRP A N 1
ATOM 1581 C CA . TRP A 1 189 ? 27.334 16.961 -12.022 1.00 17.24 187 TRP A CA 1
ATOM 1582 C C . TRP A 1 189 ? 26.958 16.962 -13.501 1.00 18.12 187 TRP A C 1
ATOM 1583 O O . TRP A 1 189 ? 26.881 15.908 -14.134 1.00 18.25 187 TRP A O 1
ATOM 1594 N N . PHE A 1 190 ? 26.692 18.152 -14.036 1.00 18.29 188 PHE A N 1
ATOM 1595 C CA . PHE A 1 190 ? 26.239 18.297 -15.422 1.00 19.34 188 PHE A CA 1
ATOM 1596 C C . PHE A 1 190 ? 27.417 18.370 -16.376 1.00 20.65 188 PHE A C 1
ATOM 1597 O O . PHE A 1 190 ? 28.399 19.061 -16.101 1.00 21.15 188 PHE A O 1
ATOM 1605 N N . GLU A 1 191 ? 27.313 17.668 -17.502 1.00 21.72 189 GLU A N 1
ATOM 1606 C CA . GLU A 1 191 ? 28.279 17.830 -18.589 1.00 23.06 189 GLU A CA 1
ATOM 1607 C C . GLU A 1 191 ? 28.207 19.262 -19.106 1.00 22.50 189 GLU A C 1
ATOM 1608 O O . GLU A 1 191 ? 27.112 19.828 -19.208 1.00 21.75 189 GLU A O 1
ATOM 1614 N N . PRO A 1 192 ? 29.368 19.874 -19.409 1.00 22.39 190 PRO A N 1
ATOM 1615 C CA . PRO A 1 192 ? 29.331 21.285 -19.837 1.00 22.13 190 PRO A CA 1
ATOM 1616 C C . PRO A 1 192 ? 28.497 21.590 -21.096 1.00 21.70 190 PRO A C 1
ATOM 1617 O O . PRO A 1 192 ? 27.987 22.704 -21.235 1.00 21.44 190 PRO A O 1
ATOM 1621 N N A GLU A 1 193 ? 28.335 20.622 -21.995 0.60 21.02 191 GLU A N 1
ATOM 1622 N N B GLU A 1 193 ? 28.364 20.599 -21.975 0.40 21.27 191 GLU A N 1
ATOM 1623 C CA A GLU A 1 193 ? 27.669 20.895 -23.274 0.60 20.65 191 GLU A CA 1
ATOM 1624 C CA B GLU A 1 193 ? 27.653 20.733 -23.246 0.40 21.11 191 GLU A CA 1
ATOM 1625 C C A GLU A 1 193 ? 26.185 21.290 -23.162 0.60 19.77 191 GLU A C 1
ATOM 1626 C C B GLU A 1 193 ? 26.248 21.329 -23.105 0.40 20.07 191 GLU A C 1
ATOM 1627 O O A GLU A 1 193 ? 25.643 21.947 -24.059 0.60 19.28 191 GLU A O 1
ATOM 1628 O O B GLU A 1 193 ? 25.835 22.159 -23.920 0.40 19.72 191 GLU A O 1
ATOM 1639 N N . CYS A 1 194 ? 25.530 20.912 -22.063 1.00 19.28 192 CYS A N 1
ATOM 1640 C CA . CYS A 1 194 ? 24.126 21.278 -21.864 1.00 17.99 192 CYS A CA 1
ATOM 1641 C C . CYS A 1 194 ? 23.926 22.611 -21.153 1.00 17.73 192 CYS A C 1
ATOM 1642 O O . CYS A 1 194 ? 22.789 23.062 -20.997 1.00 16.45 192 CYS A O 1
ATOM 1645 N N . LEU A 1 195 ? 25.016 23.220 -20.705 1.00 16.67 193 LEU A N 1
ATOM 1646 C CA . LEU A 1 195 ? 24.905 24.430 -19.886 1.00 17.55 193 LEU A CA 1
ATOM 1647 C C . LEU A 1 195 ? 24.325 25.644 -20.612 1.00 16.82 193 LEU A C 1
ATOM 1648 O O . LEU A 1 195 ? 23.516 26.356 -20.023 1.00 16.51 193 LEU A O 1
ATOM 1653 N N . PRO A 1 196 ? 24.751 25.917 -21.864 1.00 16.66 194 PRO A N 1
ATOM 1654 C CA . PRO A 1 196 ? 24.117 27.069 -22.525 1.00 16.36 194 PRO A CA 1
ATOM 1655 C C . PRO A 1 196 ? 22.590 26.948 -22.637 1.00 15.34 194 PRO A C 1
ATOM 1656 O O . PRO A 1 196 ? 21.869 27.940 -22.474 1.00 16.06 194 PRO A O 1
ATOM 1660 N N . ARG A 1 197 ? 22.083 25.745 -22.853 1.00 14.80 195 ARG A N 1
ATOM 1661 C CA . ARG A 1 197 ? 20.643 25.549 -22.894 1.00 14.37 195 ARG A CA 1
ATOM 1662 C C . ARG A 1 197 ? 20.000 25.821 -21.519 1.00 14.91 195 ARG A C 1
ATOM 1663 O O . ARG A 1 197 ? 18.992 26.525 -21.427 1.00 14.83 195 ARG A O 1
ATOM 1671 N N . TRP A 1 198 ? 20.579 25.268 -20.453 1.00 14.24 196 TRP A N 1
ATOM 1672 C CA . TRP A 1 198 ? 20.079 25.578 -19.118 1.00 13.86 196 TRP A CA 1
ATOM 1673 C C . TRP A 1 198 ? 20.119 27.079 -18.855 1.00 14.31 196 TRP A C 1
ATOM 1674 O O . TRP A 1 198 ? 19.172 27.624 -18.306 1.00 13.61 196 TRP A O 1
ATOM 1685 N N . GLN A 1 199 ? 21.209 27.746 -19.218 1.00 14.18 197 GLN A N 1
ATOM 1686 C CA . GLN A 1 199 ? 21.267 29.188 -18.960 1.00 15.31 197 GLN A CA 1
ATOM 1687 C C . GLN A 1 199 ? 20.149 29.933 -19.680 1.00 15.55 197 GLN A C 1
ATOM 1688 O O . GLN A 1 199 ? 19.519 30.842 -19.114 1.00 15.92 197 GLN A O 1
ATOM 1694 N N . ALA A 1 200 ? 19.894 29.560 -20.928 1.00 14.95 198 ALA A N 1
ATOM 1695 C CA . ALA A 1 200 ? 18.863 30.247 -21.670 1.00 15.25 198 ALA A CA 1
ATOM 1696 C C . ALA A 1 200 ? 17.498 30.034 -21.010 1.00 15.29 198 ALA A C 1
ATOM 1697 O O . ALA A 1 200 ? 16.712 30.982 -20.873 1.00 16.07 198 ALA A O 1
ATOM 1707 N N . LEU A 1 202 ? 16.969 29.226 -17.796 1.00 14.02 200 LEU A N 1
ATOM 1708 C CA . LEU A 1 202 ? 16.941 29.862 -16.460 1.00 14.49 200 LEU A CA 1
ATOM 1709 C C . LEU A 1 202 ? 16.668 31.363 -16.602 1.00 15.02 200 LEU A C 1
ATOM 1710 O O . LEU A 1 202 ? 15.920 31.944 -15.827 1.00 15.17 200 LEU A O 1
ATOM 1715 N N . ASP A 1 203 ? 17.248 31.970 -17.636 1.00 15.14 201 ASP A N 1
ATOM 1716 C CA . ASP A 1 203 ? 17.053 33.400 -17.882 1.00 16.74 201 ASP A CA 1
ATOM 1717 C C . ASP A 1 203 ? 15.588 33.667 -18.188 1.00 16.67 201 ASP A C 1
ATOM 1718 O O . ASP A 1 203 ? 14.963 34.571 -17.609 1.00 17.21 201 ASP A O 1
ATOM 1723 N N . GLU A 1 204 ? 15.026 32.866 -19.081 1.00 17.25 202 GLU A N 1
ATOM 1724 C CA . GLU A 1 204 ? 13.650 33.067 -19.522 1.00 17.92 202 GLU A CA 1
ATOM 1725 C C . GLU A 1 204 ? 12.693 32.831 -18.342 1.00 17.20 202 GLU A C 1
ATOM 1726 O O . GLU A 1 204 ? 11.769 33.616 -18.109 1.00 18.07 202 GLU A O 1
ATOM 1732 N N . GLU A 1 205 ? 12.931 31.762 -17.577 1.00 16.48 203 GLU A N 1
ATOM 1733 C CA . GLU A 1 205 ? 12.042 31.421 -16.461 1.00 16.54 203 GLU A CA 1
ATOM 1734 C C . GLU A 1 205 ? 12.145 32.373 -15.285 1.00 16.25 203 GLU A C 1
ATOM 1735 O O . GLU A 1 205 ? 11.152 32.614 -14.605 1.00 16.29 203 GLU A O 1
ATOM 1741 N N . LEU A 1 206 ? 13.338 32.916 -15.056 1.00 16.17 204 LEU A N 1
ATOM 1742 C CA . LEU A 1 206 ? 13.511 33.924 -14.001 1.00 17.11 204 LEU A CA 1
ATOM 1743 C C . LEU A 1 206 ? 12.643 35.138 -14.280 1.00 17.95 204 LEU A C 1
ATOM 1744 O O . LEU A 1 206 ? 11.942 35.618 -13.381 1.00 17.78 204 LEU A O 1
ATOM 1749 N N A GLU A 1 207 ? 12.672 35.628 -15.518 0.60 18.45 205 GLU A N 1
ATOM 1750 N N B GLU A 1 207 ? 12.674 35.629 -15.519 0.40 17.74 205 GLU A N 1
ATOM 1751 C CA A GLU A 1 207 ? 11.881 36.822 -15.819 0.60 19.98 205 GLU A CA 1
ATOM 1752 C CA B GLU A 1 207 ? 11.865 36.799 -15.859 0.40 18.18 205 GLU A CA 1
ATOM 1753 C C A GLU A 1 207 ? 10.377 36.535 -15.766 0.60 19.25 205 GLU A C 1
ATOM 1754 C C B GLU A 1 207 ? 10.389 36.490 -15.674 0.40 18.29 205 GLU A C 1
ATOM 1755 O O A GLU A 1 207 ? 9.604 37.377 -15.302 0.60 18.74 205 GLU A O 1
ATOM 1756 O O B GLU A 1 207 ? 9.651 37.272 -15.065 0.40 17.88 205 GLU A O 1
ATOM 1767 N N . LYS A 1 208 ? 9.974 35.336 -16.188 1.00 18.21 206 LYS A N 1
ATOM 1768 C CA . LYS A 1 208 ? 8.576 34.915 -16.118 1.00 18.90 206 LYS A CA 1
ATOM 1769 C C . LYS A 1 208 ? 8.115 34.803 -14.659 1.00 17.34 206 LYS A C 1
ATOM 1770 O O . LYS A 1 208 ? 7.018 35.247 -14.308 1.00 17.67 206 LYS A O 1
ATOM 1776 N N . LEU A 1 209 ? 8.968 34.234 -13.815 1.00 16.70 207 LEU A N 1
ATOM 1777 C CA . LEU A 1 209 ? 8.650 34.066 -12.405 1.00 15.85 207 LEU A CA 1
ATOM 1778 C C . LEU A 1 209 ? 8.553 35.408 -11.673 1.00 16.53 207 LEU A C 1
ATOM 1779 O O . LEU A 1 209 ? 7.643 35.606 -10.859 1.00 16.53 207 LEU A O 1
ATOM 1784 N N . ARG A 1 210 ? 9.489 36.315 -11.951 1.00 16.88 208 ARG A N 1
ATOM 1785 C CA . ARG A 1 210 ? 9.484 37.651 -11.338 1.00 17.85 208 ARG A CA 1
ATOM 1786 C C . ARG A 1 210 ? 8.216 38.437 -11.661 1.00 17.88 208 ARG A C 1
ATOM 1787 O O . ARG A 1 210 ? 7.704 39.188 -10.824 1.00 18.49 208 ARG A O 1
ATOM 1795 N N . VAL A 1 211 ? 7.695 38.257 -12.869 1.00 17.07 209 VAL A N 1
ATOM 1796 C CA . VAL A 1 211 ? 6.428 38.891 -13.240 1.00 17.87 209 VAL A CA 1
ATOM 1797 C C . VAL A 1 211 ? 5.233 38.226 -12.563 1.00 17.30 209 VAL A C 1
ATOM 1798 O O . VAL A 1 211 ? 4.320 38.905 -12.083 1.00 17.65 209 VAL A O 1
ATOM 1802 N N . ALA A 1 212 ? 5.232 36.898 -12.531 1.00 16.60 210 ALA A N 1
ATOM 1803 C CA . ALA A 1 212 ? 4.101 36.153 -11.983 1.00 16.41 210 ALA A CA 1
ATOM 1804 C C . ALA A 1 212 ? 4.036 36.220 -10.469 1.00 15.72 210 ALA A C 1
ATOM 1805 O O . ALA A 1 212 ? 2.949 36.121 -9.877 1.00 17.48 210 ALA A O 1
ATOM 1807 N N . ALA A 1 213 ? 5.203 36.363 -9.833 1.00 14.84 211 ALA A N 1
ATOM 1808 C CA . ALA A 1 213 ? 5.296 36.363 -8.371 1.00 14.08 211 ALA A CA 1
ATOM 1809 C C . ALA A 1 213 ? 6.317 37.425 -7.968 1.00 13.79 211 ALA A C 1
ATOM 1810 O O . ALA A 1 213 ? 7.426 37.090 -7.559 1.00 14.46 211 ALA A O 1
ATOM 1812 N N . PRO A 1 214 ? 5.958 38.710 -8.108 1.00 13.64 212 PRO A N 1
ATOM 1813 C CA . PRO A 1 214 ? 6.922 39.778 -7.819 1.00 13.43 212 PRO A CA 1
ATOM 1814 C C . PRO A 1 214 ? 7.338 39.872 -6.343 1.00 13.59 212 PRO A C 1
ATOM 1815 O O . PRO A 1 214 ? 8.382 40.440 -6.031 1.00 13.95 212 PRO A O 1
ATOM 1819 N N A VAL A 1 215 ? 6.501 39.354 -5.452 0.50 12.84 213 VAL A N 1
ATOM 1820 N N B VAL A 1 215 ? 6.489 39.351 -5.462 0.50 13.00 213 VAL A N 1
ATOM 1821 C CA A VAL A 1 215 ? 6.937 38.986 -4.109 0.50 12.87 213 VAL A CA 1
ATOM 1822 C CA B VAL A 1 215 ? 6.854 39.016 -4.092 0.50 13.18 213 VAL A CA 1
ATOM 1823 C C A VAL A 1 215 ? 6.541 37.533 -3.903 0.50 12.82 213 VAL A C 1
ATOM 1824 C C B VAL A 1 215 ? 6.586 37.508 -3.979 0.50 12.89 213 VAL A C 1
ATOM 1825 O O A VAL A 1 215 ? 5.520 37.061 -4.430 0.50 12.47 213 VAL A O 1
ATOM 1826 O O B VAL A 1 215 ? 5.703 36.971 -4.667 0.50 12.30 213 VAL A O 1
ATOM 1833 N N . ILE A 1 216 ? 7.353 36.817 -3.142 1.00 12.83 214 ILE A N 1
ATOM 1834 C CA . ILE A 1 216 ? 7.123 35.400 -2.937 1.00 13.59 214 ILE A CA 1
ATOM 1835 C C . ILE A 1 216 ? 6.267 35.273 -1.691 1.00 13.45 214 ILE A C 1
ATOM 1836 O O . ILE A 1 216 ? 6.775 35.340 -0.565 1.00 14.34 214 ILE A O 1
ATOM 1841 N N . GLN A 1 217 ? 4.961 35.115 -1.891 1.00 14.00 215 GLN A N 1
ATOM 1842 C CA . GLN A 1 217 ? 4.084 34.964 -0.752 1.00 14.48 215 GLN A CA 1
ATOM 1843 C C . GLN A 1 217 ? 4.460 33.712 0.033 1.00 15.00 215 GLN A C 1
ATOM 1844 O O . GLN A 1 217 ? 4.652 32.646 -0.556 1.00 15.46 215 GLN A O 1
ATOM 1866 N N A ARG A 1 219 ? 4.144 31.594 4.223 0.50 14.42 217 ARG A N 1
ATOM 1867 N N B ARG A 1 219 ? 4.237 31.628 4.185 0.50 15.79 217 ARG A N 1
ATOM 1868 C CA A ARG A 1 219 ? 3.612 31.530 5.570 0.50 15.22 217 ARG A CA 1
ATOM 1869 C CA B ARG A 1 219 ? 3.742 31.526 5.545 0.50 16.69 217 ARG A CA 1
ATOM 1870 C C A ARG A 1 219 ? 4.591 32.241 6.513 0.50 16.18 217 ARG A C 1
ATOM 1871 C C B ARG A 1 219 ? 4.643 32.300 6.514 0.50 16.89 217 ARG A C 1
ATOM 1872 O O A ARG A 1 219 ? 5.766 32.403 6.180 0.50 16.19 217 ARG A O 1
ATOM 1873 O O B ARG A 1 219 ? 5.801 32.584 6.197 0.50 16.95 217 ARG A O 1
ATOM 1888 N N . PRO A 1 220 ? 4.125 32.637 7.708 1.00 16.43 218 PRO A N 1
ATOM 1889 C CA . PRO A 1 220 ? 5.047 33.160 8.727 1.00 16.56 218 PRO A CA 1
ATOM 1890 C C . PRO A 1 220 ? 6.119 32.116 9.104 1.00 15.42 218 PRO A C 1
ATOM 1891 O O . PRO A 1 220 ? 5.895 30.909 8.956 1.00 15.58 218 PRO A O 1
ATOM 1895 N N . PRO A 1 221 ? 7.265 32.579 9.602 1.00 14.91 219 PRO A N 1
ATOM 1896 C CA . PRO A 1 221 ? 8.304 31.611 9.982 1.00 14.03 219 PRO A CA 1
ATOM 1897 C C . PRO A 1 221 ? 7.799 30.641 11.045 1.00 13.98 219 PRO A C 1
ATOM 1898 O O . PRO A 1 221 ? 7.031 31.029 11.935 1.00 15.07 219 PRO A O 1
ATOM 1902 N N . ALA A 1 222 ? 8.236 29.392 10.950 1.00 13.80 220 ALA A N 1
ATOM 1903 C CA . ALA A 1 222 ? 7.822 28.366 11.879 1.00 13.91 220 ALA A CA 1
ATOM 1904 C C . ALA A 1 222 ? 8.984 27.445 12.201 1.00 13.58 220 ALA A C 1
ATOM 1905 O O . ALA A 1 222 ? 9.722 27.037 11.302 1.00 13.12 220 ALA A O 1
ATOM 1907 N N . PHE A 1 223 ? 9.095 27.083 13.477 1.00 14.42 221 PHE A N 1
ATOM 1908 C CA . PHE A 1 223 ? 10.036 26.053 13.904 1.00 15.10 221 PHE A CA 1
ATOM 1909 C C . PHE A 1 223 ? 9.420 24.690 13.576 1.00 15.08 221 PHE A C 1
ATOM 1910 O O . PHE A 1 223 ? 8.273 24.406 13.971 1.00 15.61 221 PHE A O 1
ATOM 1918 N N . CYS A 1 224 ? 10.176 23.864 12.847 1.00 14.58 222 CYS A N 1
ATOM 1919 C CA . CYS A 1 224 ? 9.690 22.611 12.283 1.00 14.86 222 CYS A CA 1
ATOM 1920 C C . CYS A 1 224 ? 10.632 21.480 12.613 1.00 14.61 222 CYS A C 1
ATOM 1921 O O . CYS A 1 224 ? 11.831 21.701 12.875 1.00 14.65 222 CYS A O 1
ATOM 1924 N N . GLU A 1 225 ? 10.106 20.263 12.570 1.00 15.32 223 GLU A N 1
ATOM 1925 C CA . GLU A 1 225 ? 10.957 19.072 12.560 1.00 16.12 223 GLU A CA 1
ATOM 1926 C C . GLU A 1 225 ? 10.785 18.303 11.252 1.00 15.62 223 GLU A C 1
ATOM 1927 O O . GLU A 1 225 ? 9.743 18.409 10.591 1.00 16.16 223 GLU A O 1
ATOM 1933 N N . PHE A 1 226 ? 11.787 17.507 10.888 1.00 14.58 224 PHE A N 1
ATOM 1934 C CA . PHE A 1 226 ? 11.724 16.717 9.672 1.00 14.44 224 PHE A CA 1
ATOM 1935 C C . PHE A 1 226 ? 12.471 15.404 9.842 1.00 14.84 224 PHE A C 1
ATOM 1936 O O . PHE A 1 226 ? 13.448 15.359 10.606 1.00 14.45 224 PHE A O 1
ATOM 1944 N N A LYS A 1 227 ? 12.018 14.370 9.136 0.50 14.73 225 LYS A N 1
ATOM 1945 N N B LYS A 1 227 ? 12.028 14.364 9.134 0.50 15.11 225 LYS A N 1
ATOM 1946 C CA A LYS A 1 227 ? 12.735 13.094 9.048 0.50 15.52 225 LYS A CA 1
ATOM 1947 C CA B LYS A 1 227 ? 12.761 13.090 9.073 0.50 16.22 225 LYS A CA 1
ATOM 1948 C C A LYS A 1 227 ? 13.725 13.121 7.891 0.50 15.02 225 LYS A C 1
ATOM 1949 C C B LYS A 1 227 ? 13.656 13.011 7.838 0.50 15.35 225 LYS A C 1
ATOM 1950 O O A LYS A 1 227 ? 14.788 12.514 7.946 0.50 14.97 225 LYS A O 1
ATOM 1951 O O B LYS A 1 227 ? 14.584 12.197 7.783 0.50 15.46 225 LYS A O 1
ATOM 1962 N N . ASP A 1 228 ? 13.366 13.859 6.846 1.00 14.89 226 ASP A N 1
ATOM 1963 C CA . ASP A 1 228 ? 14.085 13.867 5.575 1.00 14.41 226 ASP A CA 1
ATOM 1964 C C . ASP A 1 228 ? 13.608 15.126 4.844 1.00 14.43 226 ASP A C 1
ATOM 1965 O O . ASP A 1 228 ? 12.820 15.909 5.396 1.00 14.24 226 ASP A O 1
ATOM 1978 N N . ASN A 1 230 ? 11.530 15.608 2.576 1.00 13.42 228 ASN A N 1
ATOM 1979 C CA . ASN A 1 230 ? 10.196 15.540 1.960 1.00 13.82 228 ASN A CA 1
ATOM 1980 C C . ASN A 1 230 ? 9.087 16.301 2.687 1.00 14.30 228 ASN A C 1
ATOM 1981 O O . ASN A 1 230 ? 8.038 16.564 2.098 1.00 14.53 228 ASN A O 1
ATOM 1986 N N . HIS A 1 231 ? 9.273 16.574 3.972 1.00 14.35 229 HIS A N 1
ATOM 1987 C CA . HIS A 1 231 ? 8.191 17.139 4.781 1.00 14.48 229 HIS A CA 1
ATOM 1988 C C . HIS A 1 231 ? 8.718 17.793 6.035 1.00 14.81 229 HIS A C 1
ATOM 1989 O O . HIS A 1 231 ? 9.592 17.241 6.708 1.00 14.67 229 HIS A O 1
ATOM 1996 N N . PHE A 1 232 ? 8.163 18.962 6.339 1.00 14.66 230 PHE A N 1
ATOM 1997 C CA . PHE A 1 232 ? 8.571 19.775 7.492 1.00 15.01 230 PHE A CA 1
ATOM 1998 C C . PHE A 1 232 ? 7.336 20.063 8.328 1.00 15.58 230 PHE A C 1
ATOM 1999 O O . PHE A 1 232 ? 6.455 20.809 7.898 1.00 16.41 230 PHE A O 1
ATOM 2007 N N . LYS A 1 233 ? 7.257 19.430 9.497 1.00 16.11 231 LYS A N 1
ATOM 2008 C CA . LYS A 1 233 ? 6.089 19.550 10.348 1.00 16.85 231 LYS A CA 1
ATOM 2009 C C . LYS A 1 233 ? 6.240 20.769 11.239 1.00 16.91 231 LYS A C 1
ATOM 2010 O O . LYS A 1 233 ? 7.206 20.870 11.986 1.00 16.51 231 LYS A O 1
ATOM 2016 N N . GLU A 1 234 ? 5.292 21.705 11.142 1.00 16.82 232 GLU A N 1
ATOM 2017 C CA . GLU A 1 234 ? 5.332 22.919 11.949 1.00 17.50 232 GLU A CA 1
ATOM 2018 C C . GLU A 1 234 ? 5.003 22.642 13.408 1.00 17.80 232 GLU A C 1
ATOM 2019 O O . GLU A 1 234 ? 3.963 22.046 13.727 1.00 19.27 232 GLU A O 1
ATOM 2025 N N . LEU A 1 235 ? 5.888 23.092 14.287 1.00 17.80 233 LEU A N 1
ATOM 2026 C CA . LEU A 1 235 ? 5.699 22.899 15.728 1.00 18.06 233 LEU A CA 1
ATOM 2027 C C . LEU A 1 235 ? 5.376 24.208 16.441 1.00 18.60 233 LEU A C 1
ATOM 2028 O O . LEU A 1 235 ? 4.491 24.251 17.305 1.00 19.84 233 LEU A O 1
ATOM 2033 N N . VAL A 1 236 ? 6.092 25.280 16.090 1.00 18.86 234 VAL A N 1
ATOM 2034 C CA . VAL A 1 236 ? 5.854 26.591 16.686 1.00 18.78 234 VAL A CA 1
ATOM 2035 C C . VAL A 1 236 ? 5.810 27.619 15.575 1.00 19.21 234 VAL A C 1
ATOM 2036 O O . VAL A 1 236 ? 6.788 27.779 14.847 1.00 19.24 234 VAL A O 1
ATOM 2040 N N . VAL A 1 237 ? 4.677 28.306 15.440 1.00 17.90 235 VAL A N 1
ATOM 2041 C CA . VAL A 1 237 ? 4.526 29.324 14.407 1.00 18.89 235 VAL A CA 1
ATOM 2042 C C . VAL A 1 237 ? 4.767 30.715 14.997 1.00 19.14 235 VAL A C 1
ATOM 2043 O O . VAL A 1 237 ? 4.195 31.081 16.043 1.00 20.38 235 VAL A O 1
ATOM 2047 N N . PHE A 1 238 ? 5.588 31.504 14.312 1.00 19.09 236 PHE A N 1
ATOM 2048 C CA . PHE A 1 238 ? 5.910 32.843 14.778 1.00 19.86 236 PHE A CA 1
ATOM 2049 C C . PHE A 1 238 ? 5.088 33.856 13.997 1.00 21.67 236 PHE A C 1
ATOM 2050 O O . PHE A 1 238 ? 5.613 34.610 13.181 1.00 22.01 236 PHE A O 1
ATOM 2058 N N . ASP A 1 239 ? 3.772 33.832 14.236 1.00 23.68 237 ASP A N 1
ATOM 2059 C CA . ASP A 1 239 ? 2.838 34.690 13.512 1.00 25.97 237 ASP A CA 1
ATOM 2060 C C . ASP A 1 239 ? 2.378 35.858 14.374 1.00 27.05 237 ASP A C 1
ATOM 2061 O O . ASP A 1 239 ? 3.072 36.244 15.321 1.00 28.41 237 ASP A O 1
#

Sequence (224 aa):
VSKDLDYISTANHDQPPRRHLGSSRFSAEGEEEFLPEPGNTVVCHLVEEGSQQTESAIVSSTRQQRRFLDPEASQLAFTPVSSLHTVFQGVIESRRALPYWPQTLPLDTPIDAVTDYYRDRLSSTFPTLPAFNRVVTGLRRPVGVKKGATAEDDSIVALWRDTFADFFGYRRHPDHDTYEFHITLSYIVSWFEPEECLPRWQALDEELEEKLRVAAPVVIQRRPPAFCEFKKDNHFKELVVFD

Solvent-accessible surface area: 11460 Å² total

B-factor: mean 19.05, std 7.06, range [9.35, 84.35]

Radius of gyration: 17.93 Å; Cα contacts (8 Å, |Δi|>4): 391; chains: 1; bounding box: 40×40×49 Å

Secondary structure (DSSP, 8-state):
--TTGGGGBGGG-SS--TTBTTTB-TTS-B----EEEEE----TTSHHHHHHHHHHHHHH--GGGGEEEPPGGG----EEEEETT--STTSS-TTS-TT--HHHHHHHHHHHGGGPPP-----------TT----SSHHHHHHHHHHHHHHHHHHT---TTGGG-------EEESSPBPGGGHHHHH--HHHHHHHHHH-SS-----EEEEE-----EEEEE--

Foldseek 3Di:
DDPVQCCLAPVNDDDWPPCDPPQADLQQHGDFKKAKAKKAFADPPDLLLVLLVVLLVVLVVPCCSQKRFFDSRAKIHLGGAAIPVDLDPPRAAPVDDSPPPRVVLVVLLLVLCVPPDQFDDFKADDAAYSQWFATLDPVRRVRSLVVLVSVCVSRRHADPCSVVDTDTITRIDGSGGDHPVCRVVVVVSVVSRVSSCVSPVINHAAIFMFIDRRSDTHGDGGSD